Protein AF-A0A9N9D063-F1 (afdb_monomer_lite)

Sequence (306 aa):
MTTQQFFDDDEFANVPKSLLPIIRFFFNPLNDPKLQQESFLSNPFAFFSSFAKKKNTAKPYISFKGLNDVPIEFLSMICKNLEPTDIFALAGVNQHLRTILLDIENKQTQELWRNSRLEHSPFLDVPLPKGMTEQEFLSLTALERGCQFCGLRVSWVRIYWQYRVRACTDCYLCRFVSNSYLNRRSAGFYRTTESLEELKRLENNDKRRLEYIISYRKQRLGEIIDELSEEVVPDNVSIKSGYSSSSDATSEGVSLKYDPFILRKCPSYLKEWKYLDRPFTSRDEVKLRRKLDYEYQILEKHYSSS

pLDDT: mean 72.21, std 19.52, range [27.34, 92.88]

Radius of gyration: 27.12 Å; chains: 1; bounding box: 64×65×91 Å

Foldseek 3Di:
DDDPPDPPPVVCPVFAPLCVVVVCVLPPDDPDCVVVPDDDDDDPPPDDDDDDDDDDPDDPDDDDPDPLRDDLVVVLVVLLPPALQVLSVQLSPDVSSVCSLVPQPDPSNQVSLVSNCCVVPVVPPDDDDPPDTSNLVCVQPPVDAAFRHNNDNPPDWDQPPVVSGIHDPLVCCCAADPDDPNVPDHPDDHHDPDDPVNVVVVRVVVVVVLVVLLVVLVVVLVVLLVVLQPAFDPPPPPDPPDDDDDDDDDDPPRHRPADSVLLCVQPLSVVSNVPSRGHCDPVNSVVSVVSSVVSRVVVVVVVVVD

Secondary structure (DSSP, 8-state):
-----PPPGGGGTTS-TTTHHHHHHHHSPPPPGGG--SS-------------------------SSGGG--HHHHHHHHTTS-HHHHHHHHTT-HHHHHHHT-SS-HHHHHHHHHHHHHH-GGG-SPPPTT--HHHHHIIIII--S-TTT----S--EEETTTTEEE-HHHHHHHH-TT-TT-SS--SS------HHHHHHHHHHHHHHHHHHHHHHHHHHHHHHHHHHTPBPPTT-------------------BS--HHHHTT-HHHHHHTT-TTS---HHHHHHHHHHHHHHHHHHHHHHTT-

InterPro domains:
  IPR001810 F-box domain [PS50181] (64-116)
  IPR036047 F-box-like domain superfamily [SSF81383] (56-161)

Structure (mmCIF, N/CA/C/O backbone):
data_AF-A0A9N9D063-F1
#
_entry.id   AF-A0A9N9D063-F1
#
loop_
_atom_site.group_PDB
_atom_site.id
_atom_site.type_symbol
_atom_site.label_atom_id
_atom_site.label_alt_id
_atom_site.label_comp_id
_atom_site.label_asym_id
_atom_site.label_entity_id
_atom_site.label_seq_id
_atom_site.pdbx_PDB_ins_code
_atom_site.Cartn_x
_atom_site.Cartn_y
_atom_site.Cartn_z
_atom_site.occupancy
_atom_site.B_iso_or_equiv
_atom_site.auth_seq_id
_atom_site.auth_comp_id
_atom_site.auth_asym_id
_atom_site.auth_atom_id
_atom_site.pdbx_PDB_model_num
ATOM 1 N N . MET A 1 1 ? -15.200 11.850 -40.126 1.00 30.86 1 MET A N 1
ATOM 2 C CA . MET A 1 1 ? -14.354 10.655 -40.311 1.00 30.86 1 MET A CA 1
ATOM 3 C C . MET A 1 1 ? -13.293 10.704 -39.232 1.00 30.86 1 MET A C 1
ATOM 5 O O . MET A 1 1 ? -12.293 11.381 -39.409 1.00 30.86 1 MET A O 1
ATOM 9 N N . THR A 1 2 ? -13.571 10.098 -38.082 1.00 27.95 2 THR A N 1
ATOM 10 C CA . THR A 1 2 ? -12.646 10.082 -36.944 1.00 27.95 2 THR A CA 1
ATOM 11 C C . THR A 1 2 ? -12.428 8.619 -36.621 1.00 27.95 2 THR A C 1
ATOM 13 O O . THR A 1 2 ? -13.349 7.937 -36.178 1.00 27.95 2 THR A O 1
ATOM 16 N N . THR A 1 3 ? -11.257 8.116 -36.985 1.00 27.34 3 THR A N 1
ATOM 17 C CA . THR A 1 3 ? -10.861 6.720 -36.834 1.00 27.34 3 THR A CA 1
ATOM 18 C C . THR A 1 3 ? -10.822 6.393 -35.342 1.00 27.34 3 THR A C 1
ATOM 20 O O . THR A 1 3 ? -9.958 6.887 -34.623 1.00 27.34 3 THR A O 1
ATOM 23 N N . GLN A 1 4 ? -11.784 5.605 -34.860 1.00 36.81 4 GLN A N 1
ATOM 24 C CA . GLN A 1 4 ? -11.667 4.924 -33.573 1.00 36.81 4 GLN A CA 1
ATOM 25 C C . GLN A 1 4 ? -10.527 3.915 -33.719 1.00 36.81 4 GLN A C 1
ATOM 27 O O . GLN A 1 4 ? -10.704 2.871 -34.341 1.00 36.81 4 GLN A O 1
ATOM 32 N N . GLN A 1 5 ? -9.343 4.244 -33.206 1.00 33.09 5 GLN A N 1
ATOM 33 C CA . GLN A 1 5 ? -8.295 3.248 -33.010 1.00 33.09 5 GLN A CA 1
ATOM 34 C C . GLN A 1 5 ? -8.716 2.373 -31.828 1.00 33.09 5 GLN A C 1
ATOM 36 O O . GLN A 1 5 ? -8.458 2.687 -30.669 1.00 33.09 5 GLN A O 1
ATOM 41 N N . PHE A 1 6 ? -9.447 1.303 -32.133 1.00 38.12 6 PHE A N 1
ATOM 42 C CA . PHE A 1 6 ? -9.449 0.124 -31.282 1.00 38.12 6 PHE A CA 1
ATOM 43 C C . PHE A 1 6 ? -8.027 -0.437 -31.315 1.00 38.12 6 PHE A C 1
ATOM 45 O O . PHE A 1 6 ? -7.491 -0.694 -32.389 1.00 38.12 6 PHE A O 1
ATOM 52 N N . PHE A 1 7 ? -7.400 -0.555 -30.148 1.00 41.78 7 PHE A N 1
ATOM 53 C CA . PHE A 1 7 ? -6.146 -1.284 -30.013 1.00 41.78 7 PHE A CA 1
ATOM 54 C C . PHE A 1 7 ? -6.454 -2.775 -30.200 1.00 41.78 7 PHE A C 1
ATOM 56 O O . PHE A 1 7 ? -7.236 -3.334 -29.427 1.00 41.78 7 PHE A O 1
ATOM 63 N N . ASP A 1 8 ? -5.898 -3.387 -31.248 1.00 40.62 8 ASP A N 1
ATOM 64 C CA . ASP A 1 8 ? -6.035 -4.819 -31.521 1.00 40.62 8 ASP A CA 1
ATOM 65 C C . ASP A 1 8 ? -5.425 -5.636 -30.366 1.00 40.62 8 ASP A C 1
ATOM 67 O O . ASP A 1 8 ? -4.352 -5.311 -29.850 1.00 40.62 8 ASP A O 1
ATOM 71 N N . ASP A 1 9 ? -6.095 -6.723 -29.960 1.00 44.59 9 ASP A N 1
ATOM 72 C CA . ASP A 1 9 ? -5.669 -7.608 -28.857 1.00 44.59 9 ASP A CA 1
ATOM 73 C C . ASP A 1 9 ? -4.250 -8.205 -29.063 1.00 44.59 9 ASP A C 1
ATOM 75 O O . ASP A 1 9 ? -3.629 -8.681 -28.106 1.00 44.59 9 ASP A O 1
ATOM 79 N N . ASP A 1 10 ? -3.704 -8.131 -30.280 1.00 49.09 10 ASP A N 1
ATOM 80 C CA . ASP A 1 10 ? -2.361 -8.600 -30.630 1.00 49.09 10 ASP A CA 1
ATOM 81 C C . ASP A 1 10 ? -1.228 -7.710 -30.082 1.00 49.09 10 ASP A C 1
ATOM 83 O O . ASP A 1 10 ? -0.127 -8.209 -29.830 1.00 49.09 10 ASP A O 1
ATOM 87 N N . GLU A 1 11 ? -1.470 -6.423 -29.801 1.00 51.06 11 GLU A N 1
ATOM 88 C CA . GLU A 1 11 ? -0.422 -5.510 -29.302 1.00 51.06 11 GLU A CA 1
ATOM 89 C C . GLU A 1 11 ? -0.049 -5.788 -27.830 1.00 51.06 11 GLU A C 1
ATOM 91 O O . GLU A 1 11 ? 1.057 -5.493 -27.370 1.00 51.06 11 GLU A O 1
ATOM 96 N N . PHE A 1 12 ? -0.934 -6.475 -27.100 1.00 50.16 12 PHE A N 1
ATOM 97 C CA . PHE A 1 12 ? -0.729 -6.893 -25.713 1.00 50.16 12 PHE A CA 1
ATOM 98 C C . PHE A 1 12 ? -0.497 -8.403 -25.558 1.00 50.16 12 PHE A C 1
ATOM 100 O O . PHE A 1 12 ? -0.478 -8.904 -24.432 1.00 50.16 12 PHE A O 1
ATOM 107 N N . ALA A 1 13 ? -0.258 -9.145 -26.646 1.00 47.66 13 ALA A N 1
ATOM 108 C CA . ALA A 1 13 ? -0.064 -10.600 -26.603 1.00 47.66 13 ALA A CA 1
ATOM 109 C C . ALA A 1 13 ? 1.104 -11.039 -25.692 1.00 47.66 13 ALA A C 1
ATOM 111 O O . ALA A 1 13 ? 1.078 -12.120 -25.100 1.00 47.66 13 ALA A O 1
ATOM 112 N N . ASN A 1 14 ? 2.111 -10.174 -25.534 1.00 46.91 14 ASN A N 1
ATOM 113 C CA . ASN A 1 14 ? 3.275 -10.399 -24.670 1.00 46.91 14 ASN A CA 1
ATOM 114 C C . ASN A 1 14 ? 3.133 -9.779 -23.272 1.00 46.91 14 ASN A C 1
ATOM 116 O O . ASN A 1 14 ? 4.000 -9.975 -22.414 1.00 46.91 14 ASN A O 1
ATOM 120 N N . VAL A 1 15 ? 2.049 -9.040 -23.025 1.00 45.38 15 VAL A N 1
ATOM 121 C CA . VAL A 1 15 ? 1.769 -8.455 -21.720 1.00 45.38 15 VAL A CA 1
ATOM 122 C C . VAL A 1 15 ? 1.217 -9.536 -20.797 1.00 45.38 15 VAL A C 1
ATOM 124 O O . VAL A 1 15 ? 0.271 -10.251 -21.137 1.00 45.38 15 VAL A O 1
ATOM 127 N N . PRO A 1 16 ? 1.780 -9.676 -19.592 1.00 47.97 16 PRO A N 1
ATOM 128 C CA . PRO A 1 16 ? 1.265 -10.632 -18.637 1.00 47.97 16 PRO A CA 1
ATOM 129 C C . PRO A 1 16 ? -0.216 -10.440 -18.300 1.00 47.97 16 PRO A C 1
ATOM 131 O O . PRO A 1 16 ? -0.685 -9.326 -18.064 1.00 47.97 16 PRO A O 1
ATOM 134 N N . LYS A 1 17 ? -0.953 -11.550 -18.181 1.00 47.91 17 LYS A N 1
ATOM 135 C CA . LYS A 1 17 ? -2.411 -11.524 -17.984 1.00 47.91 17 LYS A CA 1
ATOM 136 C C . LYS A 1 17 ? -2.873 -10.768 -16.735 1.00 47.91 17 LYS A C 1
ATOM 138 O O . LYS A 1 17 ? -3.996 -10.281 -16.722 1.00 47.91 17 LYS A O 1
ATOM 143 N N . SER A 1 18 ? -2.045 -10.654 -15.697 1.00 39.19 18 SER A N 1
ATOM 144 C CA . SER A 1 18 ? -2.380 -9.873 -14.497 1.00 39.19 18 SER A CA 1
ATOM 145 C C . SER A 1 18 ? -2.145 -8.375 -14.641 1.00 39.19 18 SER A C 1
ATOM 147 O O . SER A 1 18 ? -2.720 -7.613 -13.868 1.00 39.19 18 SER A O 1
ATOM 149 N N . LEU A 1 19 ? -1.367 -7.949 -15.637 1.00 43.12 19 LEU A N 1
ATOM 150 C CA . LEU A 1 19 ? -1.237 -6.546 -16.013 1.00 43.12 19 LEU A CA 1
ATOM 151 C C . LEU A 1 19 ? -2.329 -6.113 -16.989 1.00 43.12 19 LEU A C 1
ATOM 153 O O . LEU A 1 19 ? -2.642 -4.930 -17.034 1.00 43.12 19 LEU A O 1
ATOM 157 N N . LEU A 1 20 ? -2.977 -7.043 -17.702 1.00 53.81 20 LEU A N 1
ATOM 158 C CA . LEU A 1 20 ? -4.056 -6.718 -18.642 1.00 53.81 20 LEU A CA 1
ATOM 159 C C . LEU A 1 20 ? -5.204 -5.901 -18.023 1.00 53.81 20 LEU A C 1
ATOM 161 O O . LEU A 1 20 ? -5.626 -4.961 -18.677 1.00 53.81 20 LEU A O 1
ATOM 165 N N . PRO A 1 21 ? -5.716 -6.155 -16.802 1.00 50.16 21 PRO A N 1
ATOM 166 C CA . PRO A 1 21 ? -6.768 -5.319 -16.215 1.00 50.16 21 PRO A CA 1
ATOM 167 C C . PRO A 1 21 ? -6.310 -3.884 -15.947 1.00 50.16 21 PRO A C 1
ATOM 169 O O . PRO A 1 21 ? -7.090 -2.955 -16.115 1.00 50.16 21 PRO A O 1
ATOM 172 N N . ILE A 1 22 ? -5.047 -3.706 -15.559 1.00 52.91 22 ILE A N 1
ATOM 173 C CA . ILE A 1 22 ? -4.456 -2.409 -15.220 1.00 52.91 22 ILE A CA 1
ATOM 174 C C . ILE A 1 22 ? -4.090 -1.652 -16.493 1.00 52.91 22 ILE A C 1
ATOM 176 O O . ILE A 1 22 ? -4.452 -0.498 -16.642 1.00 52.91 22 ILE A O 1
ATOM 180 N N . ILE A 1 23 ? -3.458 -2.313 -17.457 1.00 54.06 23 ILE A N 1
ATOM 181 C CA . ILE A 1 23 ? -3.159 -1.761 -18.780 1.00 54.06 23 ILE A CA 1
ATOM 182 C C . ILE A 1 23 ? -4.455 -1.449 -19.524 1.00 54.06 23 ILE A C 1
ATOM 184 O O . ILE A 1 23 ? -4.598 -0.347 -20.030 1.00 54.06 23 ILE A O 1
ATOM 188 N N . ARG A 1 24 ? -5.473 -2.313 -19.486 1.00 57.94 24 ARG A N 1
ATOM 189 C CA . ARG A 1 24 ? -6.817 -1.953 -19.970 1.00 57.94 24 ARG A CA 1
ATOM 190 C C . ARG A 1 24 ? -7.382 -0.765 -19.191 1.00 57.94 24 ARG A C 1
ATOM 192 O O . ARG A 1 24 ? -7.972 0.122 -19.789 1.00 57.94 24 ARG A O 1
ATOM 199 N N . PHE A 1 25 ? -7.164 -0.681 -17.882 1.00 58.34 25 PHE A N 1
ATOM 200 C CA . PHE A 1 25 ? -7.525 0.502 -17.101 1.00 58.34 25 PHE A CA 1
ATOM 201 C C . PHE A 1 25 ? -6.670 1.747 -17.398 1.00 58.34 25 PHE A C 1
ATOM 203 O O . PHE A 1 25 ? -7.124 2.835 -17.096 1.00 58.34 25 PHE A O 1
ATOM 210 N N . PHE A 1 26 ? -5.483 1.659 -17.994 1.00 48.91 26 PHE A N 1
ATOM 211 C CA . PHE A 1 26 ? -4.704 2.825 -18.424 1.00 48.91 26 PHE A CA 1
ATOM 212 C C . PHE A 1 26 ? -5.009 3.207 -19.879 1.00 48.91 26 PHE A C 1
ATOM 214 O O . PHE A 1 26 ? -5.138 4.394 -20.171 1.00 48.91 26 PHE A O 1
ATOM 221 N N . PHE A 1 27 ? -5.290 2.233 -20.748 1.00 49.75 27 PHE A N 1
ATOM 222 C CA . PHE A 1 27 ? -5.341 2.408 -22.202 1.00 49.75 27 PHE A CA 1
ATOM 223 C C . PHE A 1 27 ? -6.715 2.160 -22.851 1.00 49.75 27 PHE A C 1
ATOM 225 O O . PHE A 1 27 ? -6.948 2.670 -23.942 1.00 49.75 27 PHE A O 1
ATOM 232 N N . ASN A 1 28 ? -7.670 1.480 -22.197 1.00 49.81 28 ASN A N 1
ATOM 233 C CA . ASN A 1 28 ? -9.029 1.375 -22.746 1.00 49.81 28 ASN A CA 1
ATOM 234 C C . ASN A 1 28 ? -9.835 2.634 -22.411 1.00 49.81 28 ASN A C 1
ATOM 236 O O . ASN A 1 28 ? -9.912 2.999 -21.227 1.00 49.81 28 ASN A O 1
ATOM 240 N N . PRO A 1 29 ? -10.489 3.266 -23.399 1.00 42.06 29 PRO A N 1
ATOM 241 C CA . PRO A 1 29 ? -11.439 4.334 -23.135 1.00 42.06 29 PRO A CA 1
ATOM 242 C C . PRO A 1 29 ? -12.572 3.802 -22.247 1.00 42.06 29 PRO A C 1
ATOM 244 O O . PRO A 1 29 ? -13.071 2.693 -22.442 1.00 42.06 29 PRO A O 1
ATOM 247 N N . LEU A 1 30 ? -12.965 4.583 -21.237 1.00 43.56 30 LEU A N 1
ATOM 248 C CA . LEU A 1 30 ? -14.215 4.331 -20.520 1.00 43.56 30 LEU A CA 1
ATOM 249 C C . LEU A 1 30 ? -15.347 4.461 -21.547 1.00 43.56 30 LEU A C 1
ATOM 251 O O . LEU A 1 30 ? -15.417 5.476 -22.239 1.00 43.56 30 LEU A O 1
ATOM 255 N N . ASN A 1 31 ? -16.184 3.431 -21.687 1.00 48.06 31 ASN A N 1
ATOM 256 C CA . ASN A 1 31 ? -17.315 3.477 -22.613 1.00 48.06 31 ASN A CA 1
ATOM 257 C C . ASN A 1 31 ? -18.194 4.705 -22.326 1.00 48.06 31 ASN A C 1
ATOM 259 O O . ASN A 1 31 ? -18.444 5.038 -21.167 1.00 48.06 31 ASN A O 1
ATOM 263 N N . ASP A 1 32 ? -18.654 5.361 -23.396 1.00 40.97 32 ASP A N 1
ATOM 264 C CA . ASP A 1 32 ? -19.493 6.558 -23.336 1.00 40.97 32 ASP A CA 1
ATOM 265 C C . ASP A 1 32 ? -20.768 6.264 -22.510 1.00 40.97 32 ASP A C 1
ATOM 267 O O . ASP A 1 32 ? -21.520 5.345 -22.858 1.00 40.97 32 ASP A O 1
ATOM 271 N N . PRO A 1 33 ? -21.049 7.013 -21.424 1.00 42.62 33 PRO A N 1
ATOM 272 C CA . PRO A 1 33 ? -22.215 6.788 -20.563 1.00 42.62 33 PRO A CA 1
ATOM 273 C C . PRO A 1 33 ? -23.562 6.896 -21.297 1.00 42.62 33 PRO A C 1
ATOM 275 O O . PRO A 1 33 ? -24.588 6.473 -20.764 1.00 42.62 33 PRO A O 1
ATOM 278 N N . LYS A 1 34 ? -23.585 7.408 -22.534 1.00 42.16 34 LYS A N 1
ATOM 279 C CA . LYS A 1 34 ? -24.781 7.416 -23.391 1.00 42.16 34 LYS A CA 1
ATOM 280 C C . LYS A 1 34 ? -25.252 6.024 -23.825 1.00 42.16 34 LYS A C 1
ATOM 282 O O . LYS A 1 34 ? -26.414 5.887 -24.189 1.00 42.16 34 LYS A O 1
ATOM 287 N N . LEU A 1 35 ? -24.400 4.999 -23.763 1.00 40.75 35 LEU A N 1
ATOM 288 C CA . LEU A 1 35 ? -24.757 3.621 -24.134 1.00 40.75 35 LEU A CA 1
ATOM 289 C C . LEU A 1 35 ? -25.282 2.773 -22.957 1.00 40.75 35 LEU A C 1
ATOM 291 O O . LEU A 1 35 ? -25.606 1.607 -23.154 1.00 40.75 35 LEU A O 1
ATOM 295 N N . GLN A 1 36 ? -25.384 3.336 -21.744 1.00 38.34 36 GLN A N 1
ATOM 296 C CA . GLN A 1 36 ? -25.938 2.656 -20.559 1.00 38.34 36 GLN A CA 1
ATOM 297 C C . GLN A 1 36 ? -27.364 3.090 -20.190 1.00 38.34 36 GLN A C 1
ATOM 299 O O . GLN A 1 36 ? -27.926 2.594 -19.215 1.00 38.34 36 GLN A O 1
ATOM 304 N N . GLN A 1 37 ? -27.985 3.982 -20.962 1.00 37.47 37 GLN A N 1
ATOM 305 C CA . GLN A 1 37 ? -29.415 4.228 -20.826 1.00 37.47 37 GLN A CA 1
ATOM 306 C C . GLN A 1 37 ? -30.182 3.116 -21.530 1.00 37.47 37 GLN A C 1
ATOM 308 O O . GLN A 1 37 ? -30.588 3.315 -22.658 1.00 37.47 37 GLN A O 1
ATOM 313 N N . GLU A 1 38 ? -30.370 1.975 -20.871 1.00 35.19 38 GLU A N 1
ATOM 314 C CA . GLU A 1 38 ? -31.672 1.304 -20.797 1.00 35.19 38 GLU A CA 1
ATOM 315 C C . GLU A 1 38 ? -31.697 0.403 -19.557 1.00 35.19 38 GLU A C 1
ATOM 317 O O . GLU A 1 38 ? -30.774 -0.363 -19.297 1.00 35.19 38 GLU A O 1
ATOM 322 N N . SER A 1 39 ? -32.795 0.505 -18.805 1.00 33.84 39 SER A N 1
ATOM 323 C CA . SER A 1 39 ? -33.145 -0.235 -17.583 1.00 33.84 39 SER A CA 1
ATOM 324 C C . SER A 1 39 ? -32.378 0.132 -16.299 1.00 33.84 39 SER A C 1
ATOM 326 O O . SER A 1 39 ? -31.287 -0.342 -16.024 1.00 33.84 39 SER A O 1
ATOM 328 N N . PHE A 1 40 ? -32.968 1.021 -15.491 1.00 27.94 40 PHE A N 1
ATOM 329 C CA . PHE A 1 40 ? -33.627 0.697 -14.211 1.00 27.94 40 PHE A CA 1
ATOM 330 C C . PHE A 1 40 ? -33.939 2.004 -13.450 1.00 27.94 40 PHE A C 1
ATOM 332 O O . PHE A 1 40 ? -33.099 2.583 -12.777 1.00 27.94 40 PHE A O 1
ATOM 339 N N . LEU A 1 41 ? -35.186 2.454 -13.617 1.00 36.19 41 LEU A N 1
ATOM 340 C CA . LEU A 1 41 ? -36.042 3.143 -12.642 1.00 36.19 41 LEU A CA 1
ATOM 341 C C . LEU A 1 41 ? -35.509 4.362 -11.847 1.00 36.19 41 LEU A C 1
ATOM 343 O O . LEU A 1 41 ? -34.763 4.261 -10.882 1.00 36.19 41 LEU A O 1
ATOM 347 N N . SER A 1 42 ? -36.125 5.501 -12.193 1.00 34.16 42 SER A N 1
ATOM 348 C CA . SER A 1 42 ? -36.643 6.569 -11.316 1.00 34.16 42 SER A CA 1
ATOM 349 C C . SER A 1 42 ? -35.678 7.329 -10.397 1.00 34.16 42 SER A C 1
ATOM 351 O O . SER A 1 42 ? -35.357 6.930 -9.284 1.00 34.16 42 SER A O 1
ATOM 353 N N . ASN A 1 43 ? -35.369 8.536 -10.862 1.00 39.75 43 ASN A N 1
ATOM 354 C CA . ASN A 1 43 ? -34.785 9.669 -10.157 1.00 39.75 43 ASN A CA 1
ATOM 355 C C . ASN A 1 43 ? -35.685 10.144 -8.980 1.00 39.75 43 ASN A C 1
ATOM 357 O O . ASN A 1 43 ? -36.786 10.628 -9.253 1.00 39.75 43 ASN A O 1
ATOM 361 N N . PRO A 1 44 ? -35.272 10.048 -7.697 1.00 34.03 44 PRO A N 1
ATOM 362 C CA . PRO A 1 44 ? -36.136 10.404 -6.568 1.00 34.03 44 PRO A CA 1
ATOM 363 C C . PRO A 1 44 ? -35.949 11.836 -6.032 1.00 34.03 44 PRO A C 1
ATOM 365 O O . PRO A 1 44 ? -36.571 12.183 -5.033 1.00 34.03 44 PRO A O 1
ATOM 368 N N . PHE A 1 45 ? -35.148 12.701 -6.664 1.00 37.81 45 PHE A N 1
ATOM 369 C CA . PHE A 1 45 ? -34.872 14.049 -6.131 1.00 37.81 45 PHE A CA 1
ATOM 370 C C . PHE A 1 45 ? -35.217 15.188 -7.095 1.00 37.81 45 PHE A C 1
ATOM 372 O O . PHE A 1 45 ? -34.437 16.111 -7.313 1.00 37.81 45 PHE A O 1
ATOM 379 N N . ALA A 1 46 ? -36.435 15.158 -7.632 1.00 39.38 46 ALA A N 1
ATOM 380 C CA . ALA A 1 46 ? -37.067 16.321 -8.249 1.00 39.38 46 ALA A CA 1
ATOM 381 C C . ALA A 1 46 ? -38.142 16.894 -7.314 1.00 39.38 46 ALA A C 1
ATOM 383 O O . ALA A 1 46 ? -39.328 16.812 -7.604 1.00 39.38 46 ALA A O 1
ATOM 384 N N . PHE A 1 47 ? -37.745 17.466 -6.176 1.00 36.94 47 PHE A N 1
ATOM 385 C CA . PHE A 1 47 ? -38.631 18.337 -5.403 1.00 36.94 47 PHE A CA 1
ATOM 386 C C . PHE A 1 47 ? -37.797 19.383 -4.661 1.00 36.94 47 PHE A C 1
ATOM 388 O O . PHE A 1 47 ? -36.875 19.024 -3.941 1.00 36.94 47 PHE A O 1
ATOM 395 N N . PHE A 1 48 ? -38.147 20.652 -4.890 1.00 33.25 48 PHE A N 1
ATOM 396 C CA . PHE A 1 48 ? -37.671 21.918 -4.303 1.00 33.25 48 PHE A CA 1
ATOM 397 C C . PHE A 1 48 ? -37.081 22.884 -5.335 1.00 33.25 48 PHE A C 1
ATOM 399 O O . PHE A 1 48 ? -35.912 23.258 -5.309 1.00 33.25 48 PHE A O 1
ATOM 406 N N . SER A 1 49 ? -37.955 23.367 -6.217 1.00 34.34 49 SER A N 1
ATOM 407 C CA . SER A 1 49 ? -37.802 24.689 -6.817 1.00 34.34 49 SER A CA 1
ATOM 408 C C . SER A 1 49 ? -38.785 25.662 -6.171 1.00 34.34 49 SER A C 1
ATOM 410 O O . SER A 1 49 ? -39.957 25.326 -6.014 1.00 34.34 49 SER A O 1
ATOM 412 N N . SER A 1 50 ? -38.302 26.885 -5.943 1.00 35.72 50 SER A N 1
ATOM 413 C CA . SER A 1 50 ? -39.022 28.111 -5.569 1.00 35.72 50 SER A CA 1
ATOM 414 C C . SER A 1 50 ? -39.019 28.453 -4.079 1.00 35.72 50 SER A C 1
ATOM 416 O O . SER A 1 50 ? -39.802 27.913 -3.316 1.00 35.72 50 SER A O 1
ATOM 418 N N . PHE A 1 51 ? -38.170 29.417 -3.700 1.00 36.69 51 PHE A N 1
ATOM 419 C CA . PHE A 1 51 ? -38.611 30.686 -3.108 1.00 36.69 51 PHE A CA 1
ATOM 420 C C . PHE A 1 51 ? -37.594 31.794 -3.432 1.00 36.69 51 PHE A C 1
ATOM 422 O O . PHE A 1 51 ? -36.384 31.575 -3.503 1.00 36.69 51 PHE A O 1
ATOM 429 N N . ALA A 1 52 ? -38.114 32.988 -3.705 1.00 43.50 52 ALA A N 1
ATOM 430 C CA . ALA A 1 52 ? -37.387 34.114 -4.265 1.00 43.50 52 ALA A CA 1
ATOM 431 C C . ALA A 1 52 ? -36.500 34.866 -3.249 1.00 43.50 52 ALA A C 1
ATOM 433 O O . ALA A 1 52 ? -36.924 35.220 -2.156 1.00 43.50 52 ALA A O 1
ATOM 434 N N . LYS A 1 53 ? -35.278 35.160 -3.714 1.00 44.69 53 LYS A N 1
ATOM 435 C CA . LYS A 1 53 ? -34.403 36.329 -3.484 1.00 44.69 53 LYS A CA 1
ATOM 436 C C . LYS A 1 53 ? -34.481 37.062 -2.131 1.00 44.69 53 LYS A C 1
ATOM 438 O O . LYS A 1 53 ? -35.304 37.949 -1.932 1.00 44.69 53 LYS A O 1
ATOM 443 N N . LYS A 1 54 ? -33.404 36.912 -1.352 1.00 35.59 54 LYS A N 1
ATOM 444 C CA . LYS A 1 54 ? -32.831 37.990 -0.527 1.00 35.59 54 LYS A CA 1
ATOM 445 C C . LYS A 1 54 ? -31.398 38.242 -1.012 1.00 35.59 54 LYS A C 1
ATOM 447 O O . LYS A 1 54 ? -30.582 37.325 -1.017 1.00 35.59 54 LYS A O 1
ATOM 452 N N . LYS A 1 55 ? -31.106 39.454 -1.505 1.00 49.12 55 LYS A N 1
ATOM 453 C CA . LYS A 1 55 ? -29.762 39.850 -1.960 1.00 49.12 55 LYS A CA 1
ATOM 454 C C . LYS A 1 55 ? -28.853 40.017 -0.739 1.00 49.12 55 LYS A C 1
ATOM 456 O O . LYS A 1 55 ? -28.823 41.088 -0.148 1.00 49.12 55 LYS A O 1
ATOM 461 N N . ASN A 1 56 ? -28.120 38.968 -0.387 1.00 43.19 56 ASN A N 1
ATOM 462 C CA . ASN A 1 56 ? -26.887 39.095 0.379 1.00 43.19 56 ASN A CA 1
ATOM 463 C C . ASN A 1 56 ? -25.734 39.074 -0.621 1.00 43.19 56 ASN A C 1
ATOM 465 O O . ASN A 1 56 ? -25.685 38.200 -1.487 1.00 43.19 56 ASN A O 1
ATOM 469 N N . THR A 1 57 ? -24.824 40.036 -0.522 1.00 53.06 57 THR A N 1
ATOM 470 C CA . THR A 1 57 ? -23.537 40.037 -1.223 1.00 53.06 57 THR A CA 1
ATOM 471 C C . THR A 1 57 ? -22.688 38.890 -0.674 1.00 53.06 57 THR A C 1
ATOM 473 O O . THR A 1 57 ? -21.831 39.061 0.189 1.00 53.06 57 THR A O 1
ATOM 476 N N . ALA A 1 58 ? -23.007 37.675 -1.115 1.00 53.97 58 ALA A N 1
ATOM 477 C CA . ALA A 1 58 ? -22.294 36.473 -0.740 1.00 53.97 58 ALA A CA 1
ATOM 478 C C . ALA A 1 58 ? -20.902 36.509 -1.375 1.00 53.97 58 ALA A C 1
ATOM 480 O O . ALA A 1 58 ? -20.749 36.854 -2.548 1.00 53.97 58 ALA A O 1
ATOM 481 N N . LYS A 1 59 ? -19.893 36.146 -0.576 1.00 58.28 59 LYS A N 1
ATOM 482 C CA . LYS A 1 59 ? -18.535 35.837 -1.038 1.00 58.28 59 LYS A CA 1
ATOM 483 C C . LYS A 1 59 ? -18.626 34.980 -2.310 1.00 58.28 59 LYS A C 1
ATOM 485 O O . LYS A 1 59 ? -19.510 34.121 -2.350 1.00 58.28 59 LYS A O 1
ATOM 490 N N . PRO A 1 60 ? -17.761 35.172 -3.322 1.00 54.84 60 PRO A N 1
ATOM 491 C CA . PRO A 1 60 ? -17.804 34.347 -4.521 1.00 54.84 60 PRO A CA 1
ATOM 492 C C . PRO A 1 60 ? -17.552 32.892 -4.115 1.00 54.84 60 PRO A C 1
ATOM 494 O O . PRO A 1 60 ? -16.427 32.498 -3.822 1.00 54.84 60 PRO A O 1
ATOM 497 N N . TYR A 1 61 ? -18.623 32.107 -4.023 1.00 61.09 61 TYR A N 1
ATOM 498 C CA . TYR A 1 61 ? -18.522 30.670 -3.861 1.00 61.09 61 TYR A CA 1
ATOM 499 C C . TYR A 1 61 ? -18.214 30.116 -5.244 1.00 61.09 61 TYR A C 1
ATOM 501 O O . TYR A 1 61 ? -19.019 30.256 -6.168 1.00 61.09 61 TYR A O 1
ATOM 509 N N . ILE A 1 62 ? -17.020 29.551 -5.399 1.00 70.31 62 ILE A N 1
ATOM 510 C CA . ILE A 1 62 ? -16.650 28.853 -6.624 1.00 70.31 62 ILE A CA 1
ATOM 511 C C . ILE A 1 62 ? -17.542 27.615 -6.692 1.00 70.31 62 ILE A C 1
ATOM 513 O O . ILE A 1 62 ? -17.453 26.723 -5.853 1.00 70.31 62 ILE A O 1
ATOM 517 N N . SER A 1 63 ? -18.456 27.611 -7.657 1.00 76.44 63 SER A N 1
ATOM 518 C CA . SER A 1 63 ? -19.377 26.511 -7.910 1.00 76.44 63 SER A CA 1
ATOM 519 C C . SER A 1 63 ? -19.009 25.881 -9.244 1.00 76.44 63 SER A C 1
ATOM 521 O O . SER A 1 63 ? -19.023 26.546 -10.279 1.00 76.44 63 SER A O 1
ATOM 523 N N . PHE A 1 64 ? -18.676 24.597 -9.201 1.00 80.12 64 PHE A N 1
ATOM 524 C CA . PHE A 1 64 ? -18.460 23.773 -10.383 1.00 80.12 64 PHE A CA 1
ATOM 525 C C . PHE A 1 64 ? -19.782 23.090 -10.746 1.00 80.12 64 PHE A C 1
ATOM 527 O O . PHE A 1 64 ? -20.486 22.616 -9.851 1.00 80.12 64 PHE A O 1
ATOM 534 N N . LYS A 1 65 ? -20.150 23.052 -12.035 1.00 78.56 65 LYS A N 1
ATOM 535 C CA . LYS A 1 65 ? -21.412 22.419 -12.465 1.00 78.56 65 LYS A CA 1
ATOM 536 C C . LYS A 1 65 ? -21.308 20.895 -12.430 1.00 78.56 65 LYS A C 1
ATOM 538 O O . LYS A 1 65 ? -22.313 20.218 -12.235 1.00 78.56 65 LYS A O 1
ATOM 543 N N . GLY A 1 66 ? -20.096 20.367 -12.578 1.00 76.81 66 GLY A N 1
ATOM 544 C CA . GLY A 1 66 ? -19.774 18.963 -12.365 1.00 76.81 66 GLY A CA 1
ATOM 545 C C . GLY A 1 66 ? -18.287 18.751 -12.090 1.00 76.81 66 GLY A C 1
ATOM 546 O O . GLY A 1 66 ? -17.486 19.680 -12.153 1.00 76.81 66 GLY A O 1
ATOM 547 N N . LEU A 1 67 ? -17.911 17.499 -11.817 1.00 76.62 67 LEU A N 1
ATOM 548 C CA . LEU A 1 67 ? -16.516 17.099 -11.571 1.00 76.62 67 LEU A CA 1
ATOM 549 C C . LEU A 1 67 ? -15.576 17.380 -12.755 1.00 76.62 67 LEU A C 1
ATOM 551 O O . LEU A 1 67 ? -14.375 17.497 -12.553 1.00 76.62 67 LEU A O 1
ATOM 555 N N . ASN A 1 68 ? -16.117 17.507 -13.969 1.00 76.75 68 ASN A N 1
ATOM 556 C CA . ASN A 1 68 ? -15.349 17.800 -15.182 1.00 76.75 68 ASN A CA 1
ATOM 557 C C . ASN A 1 68 ? -14.886 19.261 -15.278 1.00 76.75 68 ASN A C 1
ATOM 559 O O . ASN A 1 68 ? -14.055 19.583 -16.118 1.00 76.75 68 ASN A O 1
ATOM 563 N N . ASP A 1 69 ? -15.445 20.140 -14.445 1.00 81.44 69 ASP A N 1
ATOM 564 C CA . ASP A 1 69 ? -15.096 21.561 -14.431 1.00 81.44 69 ASP A CA 1
ATOM 565 C C . ASP A 1 69 ? -14.065 21.883 -13.339 1.00 81.44 69 ASP A C 1
ATOM 567 O O . ASP A 1 69 ? -13.712 23.047 -13.158 1.00 81.44 69 ASP A O 1
ATOM 571 N N . VAL A 1 70 ? -13.632 20.880 -12.563 1.00 82.38 70 VAL A N 1
ATOM 572 C CA . VAL A 1 70 ? -12.761 21.073 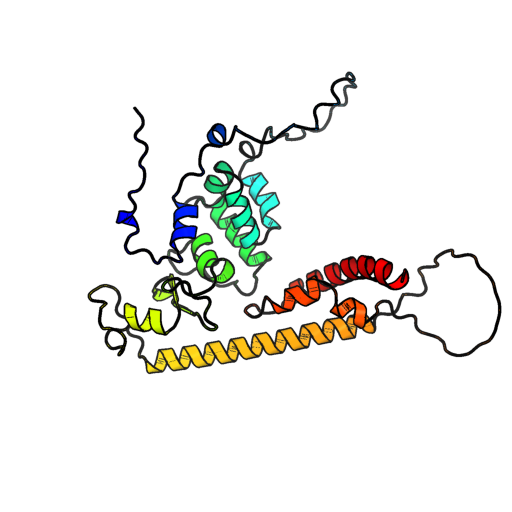-11.400 1.00 82.38 70 VAL A CA 1
ATOM 573 C C . VAL A 1 70 ? -11.295 21.106 -11.856 1.00 82.38 70 VAL A C 1
ATOM 575 O O . VAL A 1 70 ? -10.790 20.091 -12.335 1.00 82.38 70 VAL A O 1
ATOM 578 N N . PRO A 1 71 ? -10.580 22.231 -11.673 1.00 84.06 71 PRO A N 1
ATOM 579 C CA . PRO A 1 71 ? -9.161 22.331 -11.999 1.00 84.06 71 PRO A CA 1
ATOM 580 C C . PRO A 1 71 ? -8.297 21.408 -11.136 1.00 84.06 71 PRO A C 1
ATOM 582 O O . PRO A 1 71 ? -8.647 21.086 -9.993 1.00 84.06 71 PRO A O 1
ATOM 585 N N . ILE A 1 72 ? -7.113 21.062 -11.640 1.00 83.19 72 ILE A N 1
ATOM 586 C CA . ILE A 1 72 ? -6.145 20.224 -10.925 1.00 83.19 72 ILE A CA 1
ATOM 587 C C . ILE A 1 72 ? -5.698 20.834 -9.589 1.00 83.19 72 ILE A C 1
ATOM 589 O O . ILE A 1 72 ? -5.429 20.094 -8.647 1.00 83.19 72 ILE A O 1
ATOM 593 N N . GLU A 1 73 ? -5.692 22.159 -9.443 1.00 85.69 73 GLU A N 1
ATOM 594 C CA . GLU A 1 73 ? -5.356 22.833 -8.186 1.00 85.69 73 GLU A CA 1
ATOM 595 C C . GLU A 1 73 ? -6.346 22.468 -7.071 1.00 85.69 73 GLU A C 1
ATOM 597 O O . GLU A 1 73 ? -5.949 22.146 -5.949 1.00 85.69 73 GLU A O 1
ATOM 602 N N . PHE A 1 74 ? -7.644 22.447 -7.387 1.00 85.69 74 PHE A N 1
ATOM 603 C CA . PHE A 1 74 ? -8.686 22.052 -6.439 1.00 85.69 74 PHE A CA 1
ATOM 604 C C . PHE A 1 74 ? -8.681 20.543 -6.203 1.00 85.69 74 PHE A C 1
ATOM 606 O O . PHE A 1 74 ? -8.844 20.103 -5.062 1.00 85.69 74 PHE A O 1
ATOM 613 N N . LEU A 1 75 ? -8.433 19.745 -7.247 1.00 85.56 75 LEU A N 1
ATOM 614 C CA . LEU A 1 75 ? -8.249 18.301 -7.091 1.00 85.56 75 LEU A CA 1
ATOM 615 C C . LEU A 1 75 ? -7.058 17.992 -6.182 1.00 85.56 75 LEU A C 1
ATOM 617 O O . LEU A 1 75 ? -7.187 17.139 -5.312 1.00 85.56 75 LEU A O 1
ATOM 621 N N . SER A 1 76 ? -5.948 18.720 -6.297 1.00 84.62 76 SER A N 1
ATOM 622 C CA . SER A 1 76 ? -4.777 18.586 -5.425 1.00 84.62 76 SER A CA 1
ATOM 623 C C . SER A 1 76 ? -5.116 18.899 -3.965 1.00 84.62 76 SER A C 1
ATOM 625 O O . SER A 1 76 ? -4.757 18.138 -3.065 1.00 84.62 76 SER A O 1
ATOM 627 N N . MET A 1 77 ? -5.915 19.943 -3.706 1.00 86.25 77 MET A N 1
ATOM 628 C CA . MET A 1 77 ? -6.388 20.258 -2.350 1.00 86.25 77 MET A CA 1
ATOM 629 C C . MET A 1 77 ? -7.242 19.152 -1.720 1.00 86.25 77 MET A C 1
ATOM 631 O O . MET A 1 77 ? -7.221 18.997 -0.497 1.00 86.25 77 MET A O 1
ATOM 635 N N . ILE A 1 78 ? -7.998 18.410 -2.530 1.00 86.50 78 ILE A N 1
ATOM 636 C CA . ILE A 1 78 ? -8.794 17.263 -2.079 1.00 86.50 78 ILE A CA 1
ATOM 637 C C . ILE A 1 78 ? -7.876 16.048 -1.891 1.00 86.50 78 ILE A C 1
ATOM 639 O O . ILE A 1 78 ? -7.836 15.458 -0.809 1.00 86.50 78 ILE A O 1
ATOM 643 N N . CYS A 1 79 ? -7.095 15.724 -2.924 1.00 87.56 79 CYS A N 1
ATOM 644 C CA . CYS A 1 79 ? -6.264 14.527 -3.016 1.00 87.56 79 CYS A CA 1
ATOM 645 C C . CYS A 1 79 ? -5.086 14.519 -2.043 1.00 87.56 79 CYS A C 1
ATOM 647 O O . CYS A 1 79 ? -4.624 13.440 -1.691 1.00 87.56 79 CYS A O 1
ATOM 649 N N . LYS A 1 80 ? -4.634 15.674 -1.535 1.00 84.38 80 LYS A N 1
ATOM 650 C CA . LYS A 1 80 ? -3.579 15.732 -0.506 1.00 84.38 80 LYS A CA 1
ATOM 651 C C . LYS A 1 80 ? -3.904 14.930 0.761 1.00 84.38 80 LYS A C 1
ATOM 653 O O . LYS A 1 80 ? -2.999 14.613 1.517 1.00 84.38 80 LYS A O 1
ATOM 658 N N . ASN A 1 81 ? -5.189 14.673 1.020 1.00 85.62 81 ASN A N 1
ATOM 659 C CA . ASN A 1 81 ? -5.650 13.917 2.186 1.00 85.62 81 ASN A CA 1
ATOM 660 C C . ASN A 1 81 ? -5.998 12.457 1.847 1.00 85.62 81 ASN A C 1
ATOM 662 O O . ASN A 1 81 ? -6.501 11.739 2.714 1.00 85.62 81 ASN A O 1
ATOM 666 N N . LEU A 1 82 ? -5.814 12.046 0.590 1.00 89.88 82 LEU A N 1
ATOM 667 C CA . LEU A 1 82 ? -6.155 10.721 0.087 1.00 89.88 82 LEU A CA 1
ATOM 668 C C . LEU A 1 82 ? -4.902 9.852 -0.008 1.00 89.88 82 LEU A C 1
ATOM 670 O O . LEU A 1 82 ? -3.831 10.327 -0.392 1.00 89.88 82 LEU A O 1
ATOM 674 N N . GLU A 1 83 ? -5.047 8.562 0.295 1.00 88.00 83 GLU A N 1
ATOM 675 C CA . GLU A 1 83 ? -3.981 7.589 0.055 1.00 88.00 83 GLU A CA 1
ATOM 676 C C . GLU A 1 83 ? -3.817 7.350 -1.455 1.00 88.00 83 GLU A C 1
ATOM 678 O O . GLU A 1 83 ? -4.789 7.479 -2.206 1.00 88.00 83 GLU A O 1
ATOM 683 N N . PRO A 1 84 ? -2.631 6.931 -1.934 1.00 90.12 84 PRO A N 1
ATOM 684 C CA . PRO A 1 84 ? -2.424 6.640 -3.353 1.00 90.12 84 PRO A CA 1
ATOM 685 C C . PRO A 1 84 ? -3.454 5.674 -3.958 1.00 90.12 84 PRO A C 1
ATOM 687 O O . PRO A 1 84 ? -3.852 5.816 -5.112 1.00 90.12 84 PRO A O 1
ATOM 690 N N . THR A 1 85 ? -3.927 4.703 -3.172 1.00 88.12 85 THR A N 1
ATOM 691 C CA . THR A 1 85 ? -4.988 3.769 -3.577 1.00 88.12 85 THR A CA 1
ATOM 692 C C . THR A 1 85 ? -6.324 4.461 -3.822 1.00 88.12 85 THR A C 1
ATOM 694 O O . THR A 1 85 ? -7.042 4.082 -4.745 1.00 88.12 85 THR A O 1
ATOM 697 N N . ASP A 1 86 ? -6.647 5.481 -3.030 1.00 90.44 86 ASP A N 1
ATOM 698 C CA . ASP A 1 86 ? -7.895 6.233 -3.147 1.00 90.44 86 ASP A CA 1
ATOM 699 C C . ASP A 1 86 ? -7.833 7.209 -4.323 1.00 90.44 86 ASP A C 1
ATOM 701 O O . ASP A 1 86 ? -8.818 7.369 -5.038 1.00 90.44 86 ASP A O 1
ATOM 705 N N . ILE A 1 87 ? -6.665 7.809 -4.582 1.00 92.56 87 ILE A N 1
ATOM 706 C CA . ILE A 1 87 ? -6.432 8.637 -5.777 1.00 92.56 87 ILE A CA 1
ATOM 707 C C . ILE A 1 87 ? -6.571 7.781 -7.039 1.00 92.56 87 ILE A C 1
ATOM 709 O O . ILE A 1 87 ? -7.234 8.186 -7.994 1.00 92.56 87 ILE A O 1
ATOM 713 N N . PHE A 1 88 ? -6.008 6.569 -7.029 1.00 91.25 88 PHE A N 1
ATOM 714 C CA . PHE A 1 88 ? -6.167 5.620 -8.128 1.00 91.25 88 PHE A CA 1
ATOM 715 C C . PHE A 1 88 ? -7.638 5.230 -8.339 1.00 91.25 88 PHE A C 1
ATOM 717 O O . PHE A 1 88 ? -8.127 5.233 -9.468 1.00 91.25 88 PHE A O 1
ATOM 724 N N . ALA A 1 89 ? -8.372 4.944 -7.259 1.00 90.94 89 ALA A N 1
ATOM 725 C CA . ALA A 1 89 ? -9.803 4.659 -7.335 1.00 90.94 89 ALA A CA 1
ATOM 726 C C . ALA A 1 89 ? -10.606 5.861 -7.866 1.00 90.94 89 ALA A C 1
ATOM 728 O O . ALA A 1 89 ? -11.490 5.683 -8.703 1.00 90.94 89 ALA A O 1
ATOM 729 N N . LEU A 1 90 ? -10.264 7.083 -7.440 1.00 91.44 90 LEU A N 1
ATOM 730 C CA . LEU A 1 90 ? -10.889 8.325 -7.899 1.00 91.44 90 LEU A CA 1
ATOM 731 C C . LEU A 1 90 ? -10.669 8.552 -9.399 1.00 91.44 90 LEU A C 1
ATOM 733 O O . LEU A 1 90 ? -11.602 8.931 -10.107 1.00 91.44 90 LEU A O 1
ATOM 737 N N . ALA A 1 91 ? -9.470 8.252 -9.903 1.00 90.62 91 ALA A N 1
ATOM 738 C CA . ALA A 1 91 ? -9.180 8.278 -11.333 1.00 90.62 91 ALA A CA 1
ATOM 739 C C . ALA A 1 91 ? -10.085 7.321 -12.133 1.00 90.62 91 ALA A C 1
ATOM 741 O O . ALA A 1 91 ? -10.339 7.558 -13.308 1.00 90.62 91 ALA A O 1
ATOM 742 N N . GLY A 1 92 ? -10.614 6.262 -11.514 1.00 87.50 92 GLY A N 1
ATOM 743 C CA . GLY A 1 92 ? -11.534 5.320 -12.156 1.00 87.50 92 GLY A CA 1
ATOM 744 C C . GLY A 1 92 ? -12.993 5.771 -12.222 1.00 87.50 92 GLY A C 1
ATOM 745 O O . GLY A 1 92 ? -13.787 5.11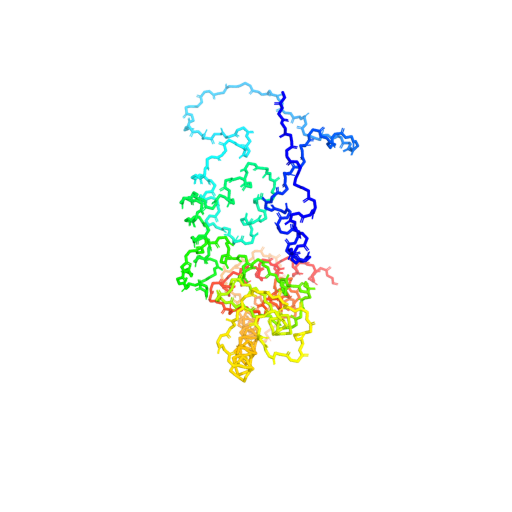8 -12.894 1.00 87.50 92 GLY A O 1
ATOM 746 N N . VAL A 1 93 ? -13.363 6.866 -11.550 1.00 88.69 93 VAL A N 1
ATOM 747 C CA . VAL A 1 93 ? -14.763 7.313 -11.444 1.00 88.69 93 VAL A CA 1
ATOM 748 C C . VAL A 1 93 ? -15.269 7.932 -12.747 1.00 88.69 93 VAL A C 1
ATOM 750 O O . VAL A 1 93 ? -16.421 7.720 -13.122 1.00 88.69 93 VAL A O 1
ATOM 753 N N . ASN A 1 94 ? -14.438 8.712 -13.444 1.00 86.94 94 ASN A N 1
ATOM 754 C CA . ASN A 1 94 ? -14.798 9.303 -14.731 1.00 86.94 94 ASN A CA 1
ATOM 755 C C . ASN A 1 94 ? -13.565 9.509 -15.631 1.00 86.94 94 ASN A C 1
ATOM 757 O O . ASN A 1 94 ? -12.423 9.502 -15.173 1.00 86.94 94 ASN A O 1
ATOM 761 N N . GLN A 1 95 ? -13.800 9.720 -16.929 1.00 86.25 95 GLN A N 1
ATOM 762 C CA . GLN A 1 95 ? -12.727 9.869 -17.919 1.00 86.25 95 GLN A CA 1
ATOM 763 C C . GLN A 1 95 ? -11.880 11.132 -17.718 1.00 86.25 95 GLN A C 1
ATOM 765 O O . GLN A 1 95 ? -10.680 11.118 -17.987 1.00 86.25 95 GLN A O 1
ATOM 770 N N . HIS A 1 96 ? -12.482 12.218 -17.238 1.00 86.38 96 HIS A N 1
ATOM 771 C CA . HIS A 1 96 ? -11.786 13.485 -17.038 1.00 86.38 96 HIS A CA 1
ATOM 772 C C . HIS A 1 96 ? -10.763 13.401 -15.896 1.00 86.38 96 HIS A C 1
ATOM 774 O O . HIS A 1 96 ? -9.585 13.683 -16.094 1.00 86.38 96 HIS A O 1
ATOM 780 N N . LEU A 1 97 ? -11.192 12.918 -14.731 1.00 88.75 97 LEU A N 1
ATOM 781 C CA . LEU A 1 97 ? -10.352 12.616 -13.576 1.00 88.75 97 LEU A CA 1
ATOM 782 C C . LEU A 1 97 ? -9.278 11.605 -13.942 1.00 88.75 97 LEU A C 1
ATOM 784 O O . LEU A 1 97 ? -8.134 11.794 -13.551 1.00 88.75 97 LEU A O 1
ATOM 788 N N . ARG A 1 98 ? -9.607 10.575 -14.731 1.00 89.75 98 ARG A N 1
ATOM 789 C CA . ARG A 1 98 ? -8.601 9.641 -15.239 1.00 89.75 98 ARG A CA 1
ATOM 790 C C . ARG A 1 98 ? -7.508 10.358 -16.021 1.00 89.75 98 ARG A C 1
ATOM 792 O O . ARG A 1 98 ? -6.334 10.128 -15.769 1.00 89.75 98 ARG A O 1
ATOM 799 N N . THR A 1 99 ? -7.907 11.240 -16.934 1.00 89.62 99 THR A N 1
ATOM 800 C CA . THR A 1 99 ? -6.985 11.994 -17.791 1.00 89.62 99 THR A CA 1
ATOM 801 C C . THR A 1 99 ? -6.089 12.910 -16.962 1.00 89.62 99 THR A C 1
ATOM 803 O O . THR A 1 99 ? -4.890 12.929 -17.181 1.00 89.62 99 THR A O 1
ATOM 806 N N . ILE A 1 100 ? -6.643 13.621 -15.976 1.00 90.56 100 ILE A N 1
ATOM 807 C CA . ILE A 1 100 ? -5.878 14.558 -15.142 1.00 90.56 100 ILE A CA 1
ATOM 808 C C . ILE A 1 100 ? -4.995 13.828 -14.123 1.00 90.56 100 ILE A C 1
ATOM 810 O O . ILE A 1 100 ? -3.812 14.136 -13.982 1.00 90.56 100 ILE A O 1
ATOM 814 N N . LEU A 1 101 ? -5.564 12.873 -13.383 1.00 91.12 101 LEU A N 1
ATOM 815 C CA . LEU A 1 101 ? -4.886 12.211 -12.267 1.00 91.12 101 LEU A CA 1
ATOM 816 C C . LEU A 1 101 ? -3.870 11.168 -12.737 1.00 91.12 101 LEU A C 1
ATOM 818 O O . LEU A 1 101 ? -2.943 10.870 -11.993 1.00 91.12 101 LEU A O 1
ATOM 822 N N . LEU A 1 102 ? -4.003 10.616 -13.944 1.00 90.56 102 LEU A N 1
ATOM 823 C CA . LEU A 1 102 ? -3.033 9.663 -14.502 1.00 90.56 102 LEU A CA 1
ATOM 824 C C . LEU A 1 102 ? -2.121 10.291 -15.562 1.00 90.56 102 LEU A C 1
ATOM 826 O O . LEU A 1 102 ? -1.400 9.564 -16.239 1.00 90.56 102 LEU A O 1
ATOM 830 N N . ASP A 1 103 ? -2.118 11.620 -15.683 1.00 90.31 103 ASP A N 1
ATOM 831 C CA . ASP A 1 103 ? -1.180 12.331 -16.546 1.00 90.31 103 ASP A CA 1
ATOM 832 C C . ASP A 1 103 ? 0.257 12.169 -16.021 1.00 90.31 103 ASP A C 1
ATOM 834 O O . ASP A 1 103 ? 0.628 12.663 -14.948 1.00 90.31 103 ASP A O 1
ATOM 838 N N . ILE A 1 104 ? 1.067 11.427 -16.776 1.00 87.94 104 ILE A N 1
ATOM 839 C CA . ILE A 1 104 ? 2.464 11.152 -16.441 1.00 87.94 104 ILE A CA 1
ATOM 840 C C . ILE A 1 104 ? 3.400 12.316 -16.789 1.00 87.94 104 ILE A C 1
ATOM 842 O O . ILE A 1 104 ? 4.476 12.426 -16.201 1.00 87.94 104 ILE A O 1
ATOM 846 N N . GLU A 1 105 ? 3.000 13.196 -17.707 1.00 87.88 105 GLU A N 1
ATOM 847 C CA . GLU A 1 105 ? 3.815 14.317 -18.184 1.00 87.88 105 GLU A CA 1
ATOM 848 C C . GLU A 1 105 ? 3.583 15.579 -17.342 1.00 87.88 105 GLU A C 1
ATOM 850 O O . GLU A 1 105 ? 4.481 16.415 -17.181 1.00 87.88 105 GLU A O 1
ATOM 855 N N . ASN A 1 106 ? 2.393 15.709 -16.750 1.00 89.75 106 ASN A N 1
ATOM 856 C CA . ASN A 1 106 ? 2.042 16.854 -15.923 1.00 89.75 106 ASN A CA 1
ATOM 857 C C . ASN A 1 106 ? 2.765 16.848 -14.566 1.00 89.75 106 ASN A C 1
ATOM 859 O O . ASN A 1 106 ? 2.540 16.006 -13.693 1.00 89.75 106 ASN A O 1
ATOM 863 N N . LYS A 1 107 ? 3.586 17.881 -14.348 1.00 89.94 107 LYS A N 1
ATOM 864 C CA . LYS A 1 107 ? 4.340 18.097 -13.104 1.00 89.94 107 LYS A CA 1
ATOM 865 C C . LYS A 1 107 ? 3.451 18.238 -11.867 1.00 89.94 107 LYS A C 1
ATOM 867 O O . LYS A 1 107 ? 3.816 17.713 -10.821 1.00 89.94 107 LYS A O 1
ATOM 872 N N . GLN A 1 108 ? 2.308 18.917 -11.971 1.00 89.06 108 GLN A N 1
ATOM 873 C CA . GLN A 1 108 ? 1.384 19.082 -10.844 1.00 89.06 108 GLN A CA 1
ATOM 874 C C . GLN A 1 108 ? 0.752 17.745 -10.451 1.00 89.06 108 GLN A C 1
ATOM 876 O O . GLN A 1 108 ? 0.591 17.468 -9.264 1.00 89.06 108 GLN A O 1
ATOM 881 N N . THR A 1 109 ? 0.452 16.887 -11.431 1.00 90.94 109 THR A N 1
ATOM 882 C CA . THR A 1 109 ? -0.022 15.524 -11.174 1.00 90.94 109 THR A CA 1
ATOM 883 C C . THR A 1 109 ? 1.061 14.710 -10.469 1.00 90.94 109 THR A C 1
ATOM 885 O O . THR A 1 109 ? 0.788 14.123 -9.424 1.00 90.94 109 THR A O 1
ATOM 888 N N . GLN A 1 110 ? 2.306 14.731 -10.957 1.00 91.75 110 GLN A N 1
ATOM 889 C CA . GLN A 1 110 ? 3.425 14.056 -10.279 1.00 91.75 110 GLN A CA 1
ATOM 890 C C . GLN A 1 110 ? 3.599 14.540 -8.832 1.00 91.75 110 GLN A C 1
ATOM 892 O O . GLN A 1 110 ? 3.763 13.734 -7.919 1.00 91.75 110 GLN A O 1
ATOM 897 N N . GLU A 1 111 ? 3.517 15.849 -8.598 1.00 90.94 111 GLU A N 1
ATOM 898 C CA . GLU A 1 111 ? 3.626 16.428 -7.259 1.00 90.94 111 GLU A CA 1
ATOM 899 C C . GLU A 1 111 ? 2.469 16.008 -6.341 1.00 90.94 111 GLU A C 1
ATOM 901 O O . GLU A 1 111 ? 2.696 15.700 -5.171 1.00 90.94 111 GLU A O 1
ATOM 906 N N . LEU A 1 112 ? 1.247 15.904 -6.868 1.00 92.75 112 LEU A N 1
ATOM 907 C CA . LEU A 1 112 ? 0.085 15.387 -6.143 1.00 92.75 112 LEU A CA 1
ATOM 908 C C . LEU A 1 112 ? 0.328 13.947 -5.662 1.00 92.75 112 LEU A C 1
ATOM 910 O O . LEU A 1 112 ? 0.149 13.662 -4.474 1.00 92.75 112 LEU A O 1
ATOM 914 N N . TRP A 1 113 ? 0.781 13.053 -6.546 1.00 92.06 113 TRP A N 1
ATOM 915 C CA . TRP A 1 113 ? 1.090 11.663 -6.183 1.00 92.06 113 TRP A CA 1
ATOM 916 C C . TRP A 1 113 ? 2.249 11.565 -5.195 1.00 92.06 113 TRP A C 1
ATOM 918 O O . TRP A 1 113 ? 2.162 10.810 -4.225 1.00 92.06 113 TRP A O 1
ATOM 928 N N . ARG A 1 114 ? 3.300 12.367 -5.393 1.00 91.12 114 ARG A N 1
ATOM 929 C CA . ARG A 1 114 ? 4.438 12.447 -4.474 1.00 91.12 114 ARG A CA 1
ATOM 930 C C . ARG A 1 114 ? 3.999 12.873 -3.079 1.00 91.12 114 ARG A C 1
ATOM 932 O O . ARG A 1 114 ? 4.357 12.222 -2.102 1.00 91.12 114 ARG A O 1
ATOM 939 N N . ASN A 1 115 ? 3.215 13.943 -2.980 1.00 90.44 115 ASN A N 1
ATOM 940 C CA . ASN A 1 115 ? 2.743 14.464 -1.700 1.00 90.44 115 ASN A CA 1
ATOM 941 C C . ASN A 1 115 ? 1.858 13.438 -0.989 1.00 90.44 115 ASN A C 1
ATOM 943 O O . ASN A 1 115 ? 2.066 13.174 0.192 1.00 90.44 115 ASN A O 1
ATOM 947 N N . SER A 1 116 ? 0.944 12.789 -1.716 1.00 90.38 116 SER A N 1
ATOM 948 C CA . SER A 1 116 ? 0.138 11.693 -1.170 1.00 90.38 116 SER A CA 1
ATOM 949 C C . SER A 1 116 ? 1.005 10.525 -0.680 1.00 90.38 116 SER A C 1
ATOM 951 O O . SER A 1 116 ? 0.799 10.035 0.432 1.00 90.38 116 SER A O 1
ATOM 953 N N . ARG A 1 117 ? 2.023 10.108 -1.448 1.00 89.81 117 ARG A N 1
ATOM 954 C CA . ARG A 1 117 ? 2.967 9.052 -1.043 1.00 89.81 117 ARG A CA 1
ATOM 955 C C . ARG A 1 117 ? 3.706 9.411 0.240 1.00 89.81 117 ARG A C 1
ATOM 957 O O . ARG A 1 117 ? 3.736 8.591 1.150 1.00 89.81 117 ARG A O 1
ATOM 964 N N . LEU A 1 118 ? 4.310 10.593 0.314 1.00 89.00 118 LEU A N 1
ATOM 965 C CA . LEU A 1 118 ? 5.113 10.996 1.473 1.00 89.00 118 LEU A CA 1
ATOM 966 C C . LEU A 1 118 ? 4.252 11.148 2.730 1.00 89.00 118 LEU A C 1
ATOM 968 O O . LEU A 1 118 ? 4.651 10.726 3.813 1.00 89.00 118 LEU A O 1
ATOM 972 N N . GLU A 1 119 ? 3.043 11.678 2.570 1.00 87.31 119 GLU A N 1
ATOM 973 C CA . GLU A 1 119 ? 2.092 11.860 3.659 1.00 87.31 119 GLU A CA 1
ATOM 974 C C . GLU A 1 119 ? 1.562 10.503 4.165 1.00 87.31 119 GLU A C 1
ATOM 976 O O . GLU A 1 119 ? 1.592 10.206 5.362 1.00 87.31 119 GLU A O 1
ATOM 981 N N . HIS A 1 120 ? 1.098 9.633 3.267 1.00 83.56 120 HIS A N 1
ATOM 982 C CA . HIS A 1 120 ? 0.366 8.415 3.634 1.00 83.56 120 HIS A CA 1
ATOM 983 C C . HIS A 1 120 ? 1.209 7.135 3.639 1.00 83.56 120 HIS A C 1
ATOM 985 O O . HIS A 1 120 ? 0.754 6.089 4.096 1.00 83.56 120 HIS A O 1
ATOM 991 N N . SER A 1 121 ? 2.428 7.175 3.118 1.00 82.31 121 SER A N 1
ATOM 992 C CA . SER A 1 121 ? 3.355 6.042 3.064 1.00 82.31 121 SER A CA 1
ATOM 993 C C . SER A 1 121 ? 4.783 6.512 3.360 1.00 82.31 121 SER A C 1
ATOM 995 O O . SER A 1 121 ? 5.663 6.371 2.513 1.00 82.31 121 SER A O 1
ATOM 997 N N . PRO A 1 122 ? 5.054 7.028 4.575 1.00 76.19 122 PRO A N 1
ATOM 998 C CA . PRO A 1 122 ? 6.366 7.577 4.936 1.00 76.19 122 PRO A CA 1
ATOM 999 C C . PRO A 1 122 ? 7.490 6.530 4.878 1.00 76.19 122 PRO A C 1
ATOM 1001 O O . PRO A 1 122 ? 8.649 6.855 4.663 1.00 76.19 122 PRO A O 1
ATOM 1004 N N . PHE A 1 123 ? 7.159 5.241 4.997 1.00 76.62 123 PHE A N 1
ATOM 1005 C CA . PHE A 1 123 ? 8.115 4.145 4.801 1.00 76.62 123 PHE A CA 1
ATOM 1006 C C . PHE A 1 123 ? 8.576 3.984 3.341 1.00 76.62 123 PHE A C 1
ATOM 1008 O O . PHE A 1 123 ? 9.543 3.270 3.080 1.00 76.62 123 PHE A O 1
ATOM 1015 N N . LEU A 1 124 ? 7.885 4.626 2.397 1.00 82.94 124 LEU A N 1
ATOM 1016 C CA . LEU A 1 124 ? 8.278 4.749 0.999 1.00 82.94 124 LEU A CA 1
ATOM 1017 C C . LEU A 1 124 ? 8.961 6.090 0.717 1.00 82.94 124 LEU A C 1
ATOM 1019 O O . LEU A 1 124 ? 9.028 6.456 -0.452 1.00 82.94 124 LEU A O 1
ATOM 1023 N N . ASP A 1 125 ? 9.469 6.819 1.718 1.00 83.19 125 ASP A N 1
ATOM 1024 C CA . ASP A 1 125 ? 10.292 8.024 1.520 1.00 83.19 125 ASP A CA 1
ATOM 1025 C C . ASP A 1 125 ? 11.701 7.661 1.019 1.00 83.19 125 ASP A C 1
ATOM 1027 O O . ASP A 1 125 ? 12.725 7.799 1.686 1.00 83.19 125 ASP A O 1
ATOM 1031 N N . VAL A 1 126 ? 11.727 7.090 -0.180 1.00 82.44 126 VAL A N 1
ATOM 1032 C CA . VAL A 1 126 ? 12.927 6.790 -0.948 1.00 82.44 126 VAL A CA 1
ATOM 1033 C C . VAL A 1 126 ? 12.908 7.618 -2.231 1.00 82.44 126 VAL A C 1
ATOM 1035 O O . VAL A 1 126 ? 11.825 7.914 -2.763 1.00 82.44 126 VAL A O 1
ATOM 1038 N N . PRO A 1 127 ? 14.086 8.014 -2.745 1.00 82.50 127 PRO A N 1
ATOM 1039 C CA . PRO A 1 127 ? 14.165 8.708 -4.018 1.00 82.50 127 PRO A CA 1
ATOM 1040 C C . PRO A 1 127 ? 13.632 7.811 -5.136 1.00 82.50 127 PRO A C 1
ATOM 1042 O O . PRO A 1 127 ? 13.910 6.609 -5.175 1.00 82.50 127 PRO A O 1
ATOM 1045 N N . LEU A 1 128 ? 12.881 8.411 -6.060 1.00 86.31 128 LEU A N 1
ATOM 1046 C CA . LEU A 1 128 ? 12.374 7.698 -7.226 1.00 86.31 128 LEU A CA 1
ATOM 1047 C C . LEU A 1 128 ? 13.542 7.153 -8.062 1.00 86.31 128 LEU A C 1
ATOM 1049 O O . LEU A 1 128 ? 14.495 7.893 -8.340 1.00 86.31 128 LEU A O 1
ATOM 1053 N N . PRO A 1 129 ? 13.477 5.886 -8.509 1.00 84.62 129 PRO A N 1
ATOM 1054 C CA . PRO A 1 129 ? 14.420 5.358 -9.482 1.00 84.62 129 PRO A CA 1
ATOM 1055 C C . PRO A 1 129 ? 14.472 6.233 -10.741 1.00 84.62 129 PRO A C 1
ATOM 1057 O O . PRO A 1 129 ? 13.456 6.754 -11.204 1.00 84.62 129 PRO A O 1
ATOM 1060 N N . LYS A 1 130 ? 15.665 6.385 -11.326 1.00 82.06 130 LYS A N 1
ATOM 1061 C CA . LYS A 1 130 ? 15.870 7.256 -12.492 1.00 82.06 130 LYS A CA 1
ATOM 1062 C C . LYS A 1 130 ? 14.932 6.871 -13.643 1.00 82.06 130 LYS A C 1
ATOM 1064 O O . LYS A 1 130 ? 14.926 5.721 -14.086 1.00 82.06 130 LYS A O 1
ATOM 1069 N N . GLY A 1 131 ? 14.193 7.860 -14.149 1.00 83.75 131 GLY A N 1
ATOM 1070 C CA . GLY A 1 131 ? 13.284 7.726 -15.290 1.00 83.75 131 GLY A CA 1
ATOM 1071 C C . GLY A 1 131 ? 11.983 6.983 -14.985 1.00 83.75 131 GLY A C 1
ATOM 1072 O O . GLY A 1 131 ? 11.426 6.395 -15.907 1.00 83.75 131 GLY A O 1
ATOM 1073 N N . MET A 1 132 ? 11.573 6.907 -13.718 1.00 87.44 132 MET A N 1
ATOM 1074 C CA . MET A 1 132 ? 10.292 6.349 -13.279 1.00 87.44 132 MET A CA 1
ATOM 1075 C C . MET A 1 132 ? 9.388 7.482 -12.779 1.00 87.44 132 MET A C 1
ATOM 1077 O O . MET A 1 132 ? 9.883 8.439 -12.181 1.00 87.44 132 MET A O 1
ATOM 1081 N N . THR A 1 133 ? 8.087 7.373 -13.026 1.00 90.56 133 THR A N 1
ATOM 1082 C CA . THR A 1 133 ? 7.061 8.304 -12.521 1.00 90.56 133 THR A CA 1
ATOM 1083 C C . THR A 1 133 ? 6.569 7.903 -11.128 1.00 90.56 133 THR A C 1
ATOM 1085 O O . THR A 1 133 ? 6.772 6.766 -10.690 1.00 90.56 133 THR A O 1
ATOM 1088 N N . GLU A 1 134 ? 5.899 8.810 -10.413 1.00 90.81 134 GLU A N 1
ATOM 1089 C CA . GLU A 1 134 ? 5.306 8.489 -9.104 1.00 90.81 134 GLU A CA 1
ATOM 1090 C C . GLU A 1 134 ? 4.241 7.392 -9.228 1.00 90.81 134 GLU A C 1
ATOM 1092 O O . GLU A 1 134 ? 4.195 6.482 -8.399 1.00 90.81 134 GLU A O 1
ATOM 1097 N N . GLN A 1 135 ? 3.436 7.412 -10.294 1.00 89.88 135 GLN A N 1
ATOM 1098 C CA . GLN A 1 135 ? 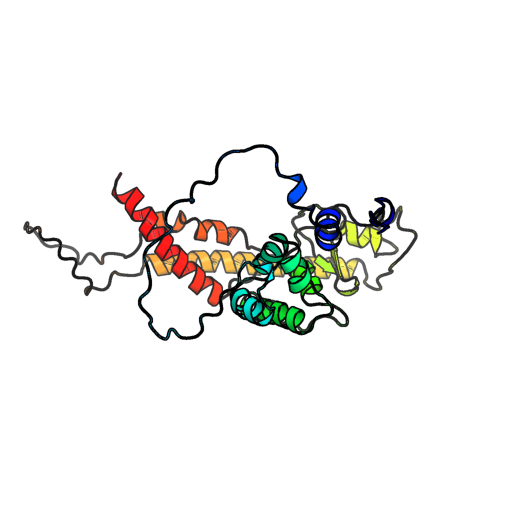2.411 6.398 -10.540 1.00 89.88 135 GLN A CA 1
ATOM 1099 C C . GLN A 1 135 ? 3.027 5.019 -10.790 1.00 89.88 135 GLN A C 1
ATOM 1101 O O . GLN A 1 135 ? 2.564 4.044 -10.206 1.00 89.88 135 GLN A O 1
ATOM 1106 N N . GLU A 1 136 ? 4.081 4.913 -11.606 1.00 88.75 136 GLU A N 1
ATOM 1107 C CA . GLU A 1 136 ? 4.781 3.638 -11.835 1.00 88.75 136 GLU A CA 1
ATOM 1108 C C . GLU A 1 136 ? 5.395 3.096 -10.540 1.00 88.75 136 GLU A C 1
ATOM 1110 O O . GLU A 1 136 ? 5.250 1.913 -10.214 1.00 88.75 136 GLU A O 1
ATOM 1115 N N . PHE A 1 137 ? 6.052 3.971 -9.774 1.00 90.12 137 PHE A N 1
ATOM 1116 C CA . PHE A 1 137 ? 6.651 3.615 -8.494 1.00 90.12 137 PHE A CA 1
ATOM 1117 C C . PHE A 1 137 ? 5.596 3.096 -7.506 1.00 90.12 137 PHE A C 1
ATOM 1119 O O . PHE A 1 137 ? 5.777 2.049 -6.872 1.00 90.12 137 PHE A O 1
ATOM 1126 N N . LEU A 1 138 ? 4.465 3.794 -7.400 1.00 89.62 138 LEU A N 1
ATOM 1127 C CA . LEU A 1 138 ? 3.344 3.421 -6.538 1.00 89.62 138 LEU A CA 1
ATOM 1128 C C . LEU A 1 138 ? 2.598 2.186 -7.044 1.00 89.62 138 LEU A C 1
ATOM 1130 O O . LEU A 1 138 ? 2.133 1.392 -6.223 1.00 89.62 138 LEU A O 1
ATOM 1134 N N . SER A 1 139 ? 2.536 1.966 -8.359 1.00 87.06 139 SER A N 1
ATOM 1135 C CA . SER A 1 139 ? 1.961 0.747 -8.934 1.00 87.06 139 SER A CA 1
ATOM 1136 C C . SER A 1 139 ? 2.693 -0.480 -8.405 1.00 87.06 139 SER A C 1
ATOM 1138 O O . SER A 1 139 ? 2.072 -1.382 -7.846 1.00 87.06 139 SER A O 1
ATOM 1140 N N . LEU A 1 140 ? 4.028 -0.466 -8.460 1.00 86.94 140 LEU A N 1
ATOM 1141 C CA . LEU A 1 140 ? 4.860 -1.580 -8.002 1.00 86.94 140 LEU A CA 1
ATOM 1142 C C . LEU A 1 140 ? 4.821 -1.774 -6.480 1.00 86.94 140 LEU A C 1
ATOM 1144 O O . LEU A 1 140 ? 4.802 -2.912 -6.001 1.00 86.94 140 LEU A O 1
ATOM 1148 N N . THR A 1 141 ? 4.825 -0.676 -5.721 1.00 84.19 141 THR A N 1
ATOM 1149 C CA . THR A 1 141 ? 5.004 -0.703 -4.259 1.00 84.19 141 THR A CA 1
ATOM 1150 C C . THR A 1 141 ? 3.704 -0.804 -3.468 1.00 84.19 141 THR A C 1
ATOM 1152 O O . THR A 1 141 ? 3.681 -1.471 -2.433 1.00 84.19 141 THR A O 1
ATOM 1155 N N . ALA A 1 142 ? 2.626 -0.169 -3.927 1.00 78.75 142 ALA A N 1
ATOM 1156 C CA . ALA A 1 142 ? 1.428 0.055 -3.120 1.00 78.75 142 ALA A CA 1
ATOM 1157 C C . ALA A 1 142 ? 0.127 -0.453 -3.759 1.00 78.75 142 ALA A C 1
ATOM 1159 O O . ALA A 1 142 ? -0.742 -0.922 -3.016 1.00 78.75 142 ALA A O 1
ATOM 1160 N N . LEU A 1 143 ? -0.022 -0.355 -5.086 1.00 78.88 143 LEU A N 1
ATOM 1161 C CA . LEU A 1 143 ? -1.282 -0.672 -5.775 1.00 78.88 143 LEU A CA 1
ATOM 1162 C C . LEU A 1 143 ? -1.356 -2.141 -6.202 1.00 78.88 143 LEU A C 1
ATOM 1164 O O . LEU A 1 143 ? -2.329 -2.837 -5.901 1.00 78.88 143 LEU A O 1
ATOM 1168 N N . GLU A 1 144 ? -0.330 -2.635 -6.891 1.00 76.88 144 GLU A N 1
ATOM 1169 C CA . GLU A 1 144 ? -0.318 -4.003 -7.389 1.00 76.88 144 GLU A CA 1
ATOM 1170 C C . GLU A 1 144 ? -0.081 -5.003 -6.263 1.00 76.88 144 GLU A C 1
ATOM 1172 O O . GLU A 1 144 ? 0.659 -4.760 -5.311 1.00 76.88 144 GLU A O 1
ATOM 1177 N N . ARG A 1 145 ? -0.702 -6.179 -6.381 1.00 76.19 145 ARG A N 1
ATOM 1178 C CA . ARG A 1 145 ? -0.505 -7.294 -5.452 1.00 76.19 145 ARG A CA 1
ATOM 1179 C C . ARG A 1 145 ? -0.263 -8.573 -6.228 1.00 76.19 145 ARG A C 1
ATOM 1181 O O . ARG A 1 145 ? -1.019 -8.899 -7.139 1.00 76.19 145 ARG A O 1
ATOM 1188 N N . GLY A 1 146 ? 0.718 -9.349 -5.781 1.00 82.56 146 GLY A N 1
ATOM 1189 C CA . GLY A 1 146 ? 1.089 -10.600 -6.434 1.00 82.56 146 GLY A CA 1
ATOM 1190 C C . GLY A 1 146 ? 2.085 -10.400 -7.575 1.00 82.56 146 GLY A C 1
ATOM 1191 O O . GLY A 1 146 ? 2.620 -9.312 -7.774 1.00 82.56 146 GLY A O 1
ATOM 1192 N N . CYS A 1 147 ? 2.382 -11.486 -8.284 1.00 85.56 147 CYS A N 1
ATOM 1193 C CA . CYS A 1 147 ? 3.333 -11.477 -9.387 1.00 85.56 147 CYS A CA 1
ATOM 1194 C C . CYS A 1 147 ? 2.684 -10.937 -10.667 1.00 85.56 147 CYS A C 1
ATOM 1196 O O . CYS A 1 147 ? 1.648 -11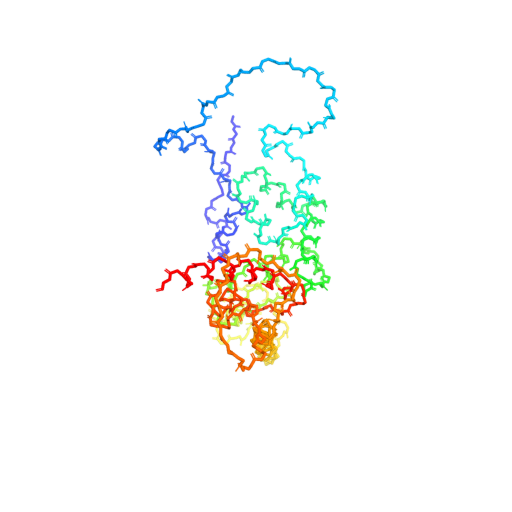.435 -11.111 1.00 85.56 147 CYS A O 1
ATOM 1198 N N . GLN A 1 148 ? 3.346 -9.983 -11.318 1.00 85.38 148 GLN A N 1
ATOM 1199 C CA . GLN A 1 148 ? 2.924 -9.438 -12.604 1.00 85.38 148 GLN A CA 1
ATOM 1200 C C . GLN A 1 148 ? 2.955 -10.475 -13.722 1.00 85.38 148 GLN A C 1
ATOM 1202 O O . GLN A 1 148 ? 2.237 -10.303 -14.678 1.00 85.38 148 GLN A O 1
ATOM 1207 N N . PHE A 1 149 ? 3.731 -11.557 -13.630 1.00 85.75 149 PHE A N 1
ATOM 1208 C CA . PHE A 1 149 ? 3.820 -12.549 -14.706 1.00 85.75 149 PHE A CA 1
ATOM 1209 C C . PHE A 1 149 ? 2.765 -13.650 -14.613 1.00 85.75 149 PHE A C 1
ATOM 1211 O O . PHE A 1 149 ? 2.051 -13.908 -15.579 1.00 85.75 149 PHE A O 1
ATOM 1218 N N . CYS A 1 150 ? 2.677 -14.327 -13.466 1.00 83.38 150 CYS A N 1
ATOM 1219 C CA . CYS A 1 150 ? 1.736 -15.433 -13.280 1.00 83.38 150 CYS A CA 1
ATOM 1220 C C . CYS A 1 150 ? 0.390 -14.996 -12.690 1.00 83.38 150 CYS A C 1
ATOM 1222 O O . CYS A 1 150 ? -0.528 -15.807 -12.621 1.00 83.38 150 CYS A O 1
ATOM 1224 N N . GLY A 1 151 ? 0.268 -13.752 -12.218 1.00 80.06 151 GLY A N 1
ATOM 1225 C CA . GLY A 1 151 ? -0.935 -13.237 -11.560 1.00 80.06 151 GLY A CA 1
ATOM 1226 C C . GLY A 1 151 ? -1.228 -13.836 -10.188 1.00 80.06 151 GLY A C 1
ATOM 1227 O O . GLY A 1 151 ? -2.154 -13.393 -9.510 1.00 80.06 151 GLY A O 1
ATOM 1228 N N . LEU A 1 152 ? -0.441 -14.819 -9.747 1.00 80.12 152 LEU A N 1
ATOM 1229 C CA . LEU A 1 152 ? -0.629 -15.433 -8.446 1.00 80.12 152 LEU A CA 1
ATOM 1230 C C . LEU A 1 152 ? -0.240 -14.445 -7.349 1.00 80.12 152 LEU A C 1
ATOM 1232 O O . LEU A 1 152 ? 0.853 -13.866 -7.343 1.00 80.12 152 LEU A O 1
ATOM 1236 N N . ARG A 1 153 ? -1.126 -14.321 -6.360 1.00 71.56 153 ARG A N 1
ATOM 1237 C CA . ARG A 1 153 ? -0.825 -13.721 -5.057 1.00 71.56 153 ARG A CA 1
ATOM 1238 C C . ARG A 1 153 ? -0.096 -14.750 -4.196 1.00 71.56 153 ARG A C 1
ATOM 1240 O O . ARG A 1 153 ? -0.594 -15.164 -3.155 1.00 71.56 153 ARG A O 1
ATOM 1247 N N . VAL A 1 154 ? 1.047 -15.223 -4.693 1.00 66.69 154 VAL A N 1
ATOM 1248 C CA . VAL A 1 154 ? 1.939 -16.084 -3.913 1.00 66.69 154 VAL A CA 1
ATOM 1249 C C . VAL A 1 154 ? 2.422 -15.326 -2.680 1.00 66.69 154 VAL A C 1
ATOM 1251 O O . VAL A 1 154 ? 2.514 -14.098 -2.692 1.00 66.69 154 VAL A O 1
ATOM 1254 N N . SER A 1 155 ? 2.727 -16.074 -1.618 1.00 61.00 155 SER A N 1
ATOM 1255 C CA . SER A 1 155 ? 3.150 -15.531 -0.321 1.00 61.00 155 SER A CA 1
ATOM 1256 C C . SER A 1 155 ? 4.382 -14.634 -0.412 1.00 61.00 155 SER A C 1
ATOM 1258 O O . SER A 1 155 ? 4.602 -13.819 0.478 1.00 61.00 155 SER A O 1
ATOM 1260 N N . TRP A 1 156 ? 5.180 -14.784 -1.473 1.00 71.44 156 TRP A N 1
ATOM 1261 C CA . TRP A 1 156 ? 6.396 -14.020 -1.671 1.00 71.44 156 TRP A CA 1
ATOM 1262 C C . TRP A 1 156 ? 6.534 -13.504 -3.105 1.00 71.44 156 TRP A C 1
ATOM 1264 O O . TRP A 1 156 ? 6.553 -14.273 -4.069 1.00 71.44 156 TRP A O 1
ATOM 1274 N N . VAL A 1 157 ? 6.614 -12.180 -3.243 1.00 81.56 157 VAL A N 1
ATOM 1275 C CA . VAL A 1 157 ? 6.814 -11.485 -4.517 1.00 81.56 157 VAL A CA 1
ATOM 1276 C C . VAL A 1 157 ? 7.711 -10.283 -4.274 1.00 81.56 157 VAL A C 1
ATOM 1278 O O . VAL A 1 157 ? 7.405 -9.454 -3.418 1.00 81.56 157 VAL A O 1
ATOM 1281 N N . ARG A 1 158 ? 8.784 -10.171 -5.056 1.00 84.44 158 ARG A N 1
ATOM 1282 C CA . ARG A 1 158 ? 9.789 -9.114 -4.934 1.00 84.44 158 ARG A CA 1
ATOM 1283 C C . ARG A 1 158 ? 9.658 -8.114 -6.077 1.00 84.44 158 ARG A C 1
ATOM 1285 O O . ARG A 1 158 ? 9.271 -8.477 -7.188 1.00 84.44 158 ARG A O 1
ATOM 1292 N N . ILE A 1 159 ? 9.988 -6.855 -5.802 1.00 86.62 159 ILE A N 1
ATOM 1293 C CA . ILE A 1 159 ? 10.171 -5.840 -6.841 1.00 86.62 159 ILE A CA 1
ATOM 1294 C C . ILE A 1 159 ? 11.625 -5.912 -7.302 1.00 86.62 159 ILE A C 1
ATOM 1296 O O . ILE A 1 159 ? 12.550 -5.654 -6.534 1.00 86.62 159 ILE A O 1
ATOM 1300 N N . TYR A 1 160 ? 11.822 -6.266 -8.564 1.00 84.69 160 TYR A N 1
ATOM 1301 C CA . TYR A 1 160 ? 13.118 -6.266 -9.223 1.00 84.69 160 TYR A CA 1
ATOM 1302 C C . TYR A 1 160 ? 13.308 -4.914 -9.903 1.00 84.69 160 TYR A C 1
ATOM 1304 O O . TYR A 1 160 ? 12.955 -4.725 -11.068 1.00 84.69 160 TYR A O 1
ATOM 1312 N N . TRP A 1 161 ? 13.842 -3.956 -9.143 1.00 84.31 161 TRP A N 1
ATOM 1313 C CA . TRP A 1 161 ? 13.968 -2.549 -9.540 1.00 84.31 161 TRP A CA 1
ATOM 1314 C C . TRP A 1 161 ? 14.700 -2.335 -10.864 1.00 84.31 161 TRP A C 1
ATOM 1316 O O . TRP A 1 161 ? 14.299 -1.467 -11.635 1.00 84.31 161 TRP A O 1
ATOM 1326 N N . GLN A 1 162 ? 15.711 -3.158 -11.160 1.00 82.00 162 GLN A N 1
ATOM 1327 C CA . GLN A 1 162 ? 16.455 -3.099 -12.422 1.00 82.00 162 GLN A CA 1
ATOM 1328 C C . GLN A 1 162 ? 15.546 -3.243 -13.651 1.00 82.00 162 GLN A C 1
ATOM 1330 O O . GLN A 1 162 ? 15.797 -2.612 -14.674 1.00 82.00 162 GLN A O 1
ATOM 1335 N N . TYR A 1 163 ? 14.477 -4.033 -13.538 1.00 83.31 163 TYR A N 1
ATOM 1336 C CA . TYR A 1 163 ? 13.520 -4.276 -14.619 1.00 83.31 163 TYR A CA 1
ATOM 1337 C C . TYR A 1 163 ? 12.168 -3.617 -14.378 1.00 83.31 163 TYR A C 1
ATOM 1339 O O . TYR A 1 163 ? 11.292 -3.726 -15.227 1.00 83.31 163 TYR A O 1
ATOM 1347 N N . ARG A 1 164 ? 11.989 -2.937 -13.237 1.00 86.19 164 ARG A N 1
ATOM 1348 C CA . ARG A 1 164 ? 10.726 -2.300 -12.838 1.00 86.19 164 ARG A CA 1
ATOM 1349 C C . ARG A 1 164 ? 9.547 -3.279 -12.842 1.00 86.19 164 ARG A C 1
ATOM 1351 O O . ARG A 1 164 ? 8.442 -2.919 -13.227 1.00 86.19 164 ARG A O 1
ATOM 1358 N N . VAL A 1 165 ? 9.790 -4.519 -12.413 1.00 86.00 165 VAL A N 1
ATOM 1359 C CA . VAL A 1 165 ? 8.756 -5.561 -12.353 1.00 86.00 165 VAL A CA 1
ATOM 1360 C C . VAL A 1 165 ? 8.602 -6.130 -10.958 1.00 86.00 165 VAL A C 1
ATOM 1362 O O . VAL A 1 165 ? 9.572 -6.296 -10.218 1.00 86.00 165 VAL A O 1
ATOM 1365 N N . ARG A 1 166 ? 7.373 -6.499 -10.618 1.00 87.12 166 ARG A N 1
ATOM 1366 C CA . ARG A 1 166 ? 7.030 -7.228 -9.403 1.00 87.12 166 ARG A CA 1
ATOM 1367 C C . ARG A 1 166 ? 6.803 -8.700 -9.750 1.00 87.12 166 ARG A C 1
ATOM 1369 O O . ARG A 1 166 ? 5.826 -9.053 -10.407 1.00 87.12 166 ARG A O 1
ATOM 1376 N N . ALA A 1 167 ? 7.701 -9.585 -9.324 1.00 86.25 167 ALA A N 1
ATOM 1377 C CA . ALA A 1 167 ? 7.705 -10.983 -9.751 1.00 86.25 167 ALA A CA 1
ATOM 1378 C C . ALA A 1 167 ? 7.957 -11.973 -8.612 1.00 86.25 167 ALA A C 1
ATOM 1380 O O . ALA A 1 167 ? 8.629 -11.659 -7.631 1.00 86.25 167 ALA A O 1
ATOM 1381 N N . CYS A 1 168 ? 7.389 -13.176 -8.729 1.00 85.31 168 CYS A N 1
ATOM 1382 C CA . CYS A 1 168 ? 7.842 -14.295 -7.914 1.00 85.31 168 CYS A CA 1
ATOM 1383 C C . CYS A 1 168 ? 9.189 -14.794 -8.442 1.00 85.31 168 CYS A C 1
ATOM 1385 O O . CYS A 1 168 ? 9.501 -14.616 -9.626 1.00 85.31 168 CYS A O 1
ATOM 1387 N N . THR A 1 169 ? 9.953 -15.452 -7.574 1.00 83.38 169 THR A N 1
ATOM 1388 C CA . THR A 1 169 ? 11.284 -15.972 -7.895 1.00 83.38 169 THR A CA 1
ATOM 1389 C C . THR A 1 169 ? 11.253 -16.865 -9.135 1.00 83.38 169 THR A C 1
ATOM 1391 O O . THR A 1 169 ? 12.041 -16.656 -10.050 1.00 83.38 169 THR A O 1
ATOM 1394 N N . ASP A 1 170 ? 10.278 -17.767 -9.256 1.00 83.12 170 ASP A N 1
ATOM 1395 C CA . ASP A 1 170 ? 10.165 -18.663 -10.417 1.00 83.12 170 ASP A CA 1
ATOM 1396 C C . ASP A 1 170 ? 9.976 -17.903 -11.735 1.00 83.12 170 ASP A C 1
ATOM 1398 O O . ASP A 1 170 ? 10.644 -18.179 -12.736 1.00 83.12 170 ASP A O 1
ATOM 1402 N N . CYS A 1 171 ? 9.081 -16.907 -11.742 1.00 84.19 171 CYS A N 1
ATOM 1403 C CA . CYS A 1 171 ? 8.824 -16.101 -12.933 1.00 84.19 171 CYS A CA 1
ATOM 1404 C C . CYS A 1 171 ? 10.008 -15.208 -13.289 1.00 84.19 171 CYS A C 1
ATOM 1406 O O . CYS A 1 171 ? 10.236 -14.986 -14.481 1.00 84.19 171 CYS A O 1
ATOM 1408 N N . TYR A 1 172 ? 10.738 -14.718 -12.284 1.00 84.38 172 TYR A N 1
ATOM 1409 C CA . TYR A 1 172 ? 11.954 -13.943 -12.482 1.00 84.38 172 TYR A CA 1
ATOM 1410 C C . TYR A 1 172 ? 13.070 -14.805 -13.076 1.00 84.38 172 TYR A C 1
ATOM 1412 O O . TYR A 1 172 ? 13.599 -14.486 -14.138 1.00 84.38 172 TYR A O 1
ATOM 1420 N N . LEU A 1 173 ? 13.371 -15.948 -12.455 1.00 81.94 173 LEU A N 1
ATOM 1421 C CA . LEU A 1 173 ? 14.427 -16.859 -12.897 1.00 81.94 173 LEU A CA 1
ATOM 1422 C C . LEU A 1 173 ? 14.188 -17.373 -14.317 1.00 81.94 173 LEU A C 1
ATOM 1424 O O . LEU A 1 173 ? 15.128 -17.456 -15.105 1.00 81.94 173 LEU A O 1
ATOM 1428 N N . CYS A 1 174 ? 12.942 -17.704 -14.654 1.00 79.81 174 CYS A N 1
ATOM 1429 C CA . CYS A 1 174 ? 12.580 -18.185 -15.985 1.00 79.81 174 CYS A CA 1
ATOM 1430 C C . CYS A 1 174 ? 12.813 -17.128 -17.082 1.00 79.81 174 CYS A C 1
ATOM 1432 O O . CYS A 1 174 ? 13.132 -17.489 -18.211 1.00 79.81 174 CYS A O 1
ATOM 1434 N N . ARG A 1 175 ? 12.675 -15.833 -16.765 1.00 79.88 175 ARG A N 1
ATOM 1435 C CA . ARG A 1 175 ? 12.717 -14.740 -17.753 1.00 79.88 175 ARG A CA 1
ATOM 1436 C C . ARG A 1 175 ? 14.049 -14.004 -17.811 1.00 79.88 175 ARG A C 1
ATOM 1438 O O . ARG A 1 175 ? 14.512 -13.701 -18.898 1.00 79.88 175 ARG A O 1
ATOM 1445 N N . PHE A 1 176 ? 14.655 -13.734 -16.660 1.00 78.81 176 PHE A N 1
ATOM 1446 C CA . PHE A 1 176 ? 15.783 -12.805 -16.550 1.00 78.81 176 PHE A CA 1
ATOM 1447 C C . PHE A 1 176 ? 17.128 -13.504 -16.285 1.00 78.81 176 PHE A C 1
ATOM 1449 O O . PHE A 1 176 ? 18.186 -12.897 -16.457 1.00 78.81 176 PHE A O 1
ATOM 1456 N N . VAL A 1 177 ? 17.118 -14.793 -15.906 1.00 74.69 177 VAL A N 1
ATOM 1457 C CA . VAL A 1 177 ? 18.334 -15.546 -15.550 1.00 74.69 177 VAL A CA 1
ATOM 1458 C C . VAL A 1 177 ? 18.673 -16.594 -16.615 1.00 74.69 177 VAL A C 1
ATOM 1460 O O . VAL A 1 177 ? 17.985 -17.600 -16.794 1.00 74.69 177 VAL A O 1
ATOM 1463 N N . SER A 1 178 ? 19.803 -16.378 -17.298 1.00 60.47 178 SER A N 1
ATOM 1464 C CA . SER A 1 178 ? 20.268 -17.134 -18.480 1.00 60.47 178 SER A CA 1
ATOM 1465 C C . SER A 1 178 ? 20.561 -18.626 -18.254 1.00 60.47 178 SER A C 1
ATOM 1467 O O . SER A 1 178 ? 20.838 -19.326 -19.222 1.00 60.47 178 SER A O 1
ATOM 1469 N N . ASN A 1 179 ? 20.547 -19.115 -17.011 1.00 58.12 179 ASN A N 1
ATOM 1470 C CA . ASN A 1 179 ? 20.903 -20.497 -16.667 1.00 58.12 179 ASN A CA 1
ATOM 1471 C C . ASN A 1 179 ? 20.023 -21.067 -15.541 1.00 58.12 179 ASN A C 1
ATOM 1473 O O . ASN A 1 179 ? 20.457 -21.889 -14.736 1.00 58.12 179 ASN A O 1
ATOM 1477 N N . SER A 1 180 ? 18.787 -20.578 -15.415 1.00 58.34 180 SER A N 1
ATOM 1478 C CA . SER A 1 180 ? 17.837 -21.227 -14.518 1.00 58.34 180 SER A CA 1
ATOM 1479 C C . SER A 1 180 ? 17.360 -22.536 -15.156 1.00 58.34 180 SER A C 1
ATOM 1481 O O . SER A 1 180 ? 17.094 -22.600 -16.353 1.00 58.34 180 SER A O 1
ATOM 1483 N N . TYR A 1 181 ? 17.197 -23.592 -14.358 1.00 60.66 181 TYR A N 1
ATOM 1484 C CA . TYR A 1 181 ? 16.620 -24.874 -14.802 1.00 60.66 181 TYR A CA 1
ATOM 1485 C C . TYR A 1 181 ? 15.184 -24.732 -15.357 1.00 60.66 181 TYR A C 1
ATOM 1487 O O . TYR A 1 181 ? 14.649 -25.655 -15.974 1.00 60.66 181 TYR A O 1
ATOM 1495 N N . LEU A 1 182 ? 14.564 -23.567 -15.142 1.00 58.88 182 LEU A N 1
ATOM 1496 C CA . LEU A 1 182 ? 13.248 -23.174 -15.640 1.00 58.88 182 LEU A CA 1
ATOM 1497 C C . LEU A 1 182 ? 13.299 -22.521 -17.031 1.00 58.88 182 LEU A C 1
ATOM 1499 O O . LEU A 1 182 ? 12.254 -22.362 -17.662 1.00 58.88 182 LEU A O 1
ATOM 1503 N N . ASN A 1 183 ? 14.484 -22.161 -17.530 1.00 57.62 183 ASN A N 1
ATOM 1504 C CA . ASN A 1 183 ? 14.666 -21.408 -18.767 1.00 57.62 183 ASN A CA 1
ATOM 1505 C C . ASN A 1 183 ? 14.574 -22.303 -20.019 1.00 57.62 183 ASN A C 1
ATOM 1507 O O . ASN A 1 183 ? 15.525 -22.447 -20.781 1.00 57.62 183 ASN A O 1
ATOM 1511 N N . ARG A 1 184 ? 13.425 -22.960 -20.227 1.00 54.16 184 ARG A N 1
ATOM 1512 C CA . ARG A 1 184 ? 13.185 -23.793 -21.424 1.00 54.16 184 ARG A CA 1
ATOM 1513 C C . ARG A 1 184 ? 12.583 -23.024 -22.606 1.00 54.16 184 ARG A C 1
ATOM 1515 O O . ARG A 1 184 ? 12.394 -23.628 -23.657 1.00 54.16 184 ARG A O 1
ATOM 1522 N N . ARG A 1 185 ? 12.224 -2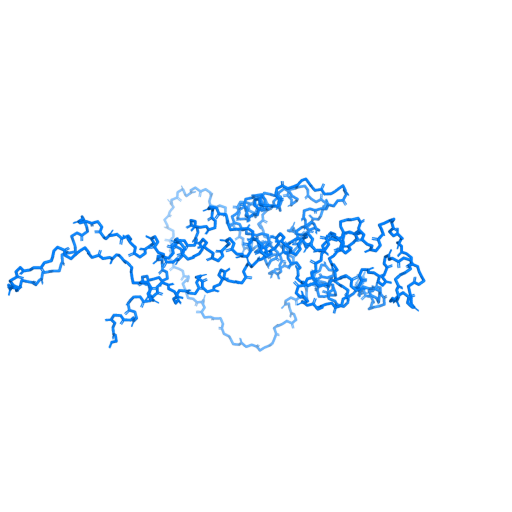1.739 -22.455 1.00 52.91 185 ARG A N 1
ATOM 1523 C CA . ARG A 1 185 ? 11.478 -20.985 -23.491 1.00 52.91 185 ARG A CA 1
ATOM 1524 C C . ARG A 1 185 ? 11.882 -19.521 -23.702 1.00 52.91 185 ARG A C 1
ATOM 1526 O O . ARG A 1 185 ? 11.356 -18.908 -24.624 1.00 52.91 185 ARG A O 1
ATOM 1533 N N . SER A 1 186 ? 12.794 -18.947 -22.920 1.00 51.28 186 SER A N 1
ATOM 1534 C CA . SER A 1 186 ? 13.054 -17.499 -22.965 1.00 51.28 186 SER A CA 1
ATOM 1535 C C . SER A 1 186 ? 14.229 -17.176 -23.890 1.00 51.28 186 SER A C 1
ATOM 1537 O O . SER A 1 186 ? 15.304 -16.758 -23.461 1.00 51.28 186 SER A O 1
ATOM 1539 N N . ALA A 1 187 ? 14.033 -17.399 -25.191 1.00 50.19 187 ALA A N 1
ATOM 1540 C CA . ALA A 1 187 ? 14.915 -16.865 -26.220 1.00 50.19 187 ALA A CA 1
ATOM 1541 C C . ALA A 1 187 ? 14.586 -15.381 -26.421 1.00 50.19 187 ALA A C 1
ATOM 1543 O O . ALA A 1 187 ? 13.792 -15.020 -27.282 1.00 50.19 187 ALA A O 1
ATOM 1544 N N . GLY A 1 188 ? 15.180 -14.522 -25.599 1.00 53.75 188 GLY A N 1
ATOM 1545 C CA . GLY A 1 188 ? 15.162 -13.087 -25.842 1.00 53.75 188 GLY A CA 1
ATOM 1546 C C . GLY A 1 188 ? 14.853 -12.257 -24.611 1.00 53.75 188 GLY A C 1
ATOM 1547 O O . GLY A 1 188 ? 13.856 -12.462 -23.931 1.00 53.75 188 GLY A O 1
ATOM 1548 N N . PHE A 1 189 ? 15.701 -11.246 -24.448 1.00 57.50 189 PHE A N 1
ATOM 1549 C CA . PHE A 1 189 ? 15.489 -10.043 -23.658 1.00 57.50 189 PHE A CA 1
ATOM 1550 C C . PHE A 1 189 ? 15.712 -10.148 -22.139 1.00 57.50 189 PHE A C 1
ATOM 1552 O O . PHE A 1 189 ? 14.967 -10.779 -21.402 1.00 57.50 189 PHE A O 1
ATOM 1559 N N . TYR A 1 190 ? 16.748 -9.411 -21.714 1.00 53.41 190 TYR A N 1
ATOM 1560 C CA . TYR A 1 190 ? 17.225 -9.147 -20.352 1.00 53.41 190 TYR A CA 1
ATOM 1561 C C . TYR A 1 190 ? 18.032 -10.267 -19.684 1.00 53.41 190 TYR A C 1
ATOM 1563 O O . TYR A 1 190 ? 17.516 -11.299 -19.274 1.00 53.41 190 TYR A O 1
ATOM 1571 N N . ARG A 1 191 ? 19.341 -10.023 -19.539 1.00 61.12 191 ARG A N 1
ATOM 1572 C CA . ARG A 1 191 ? 20.264 -10.895 -18.808 1.00 61.12 191 ARG A CA 1
ATOM 1573 C C . ARG A 1 191 ? 20.667 -10.196 -17.510 1.00 61.12 191 ARG A C 1
ATOM 1575 O O . ARG A 1 191 ? 21.217 -9.096 -17.566 1.00 61.12 191 ARG A O 1
ATOM 1582 N N . THR A 1 192 ? 20.375 -10.798 -16.361 1.00 63.91 192 THR A N 1
ATOM 1583 C CA . THR A 1 192 ? 20.911 -10.333 -15.073 1.00 63.91 192 THR A CA 1
ATOM 1584 C C . THR A 1 192 ? 22.378 -10.718 -14.955 1.00 63.91 192 THR A C 1
ATOM 1586 O O . THR A 1 192 ? 22.796 -11.767 -15.449 1.00 63.91 192 THR A O 1
ATOM 1589 N N . THR A 1 193 ? 23.161 -9.899 -14.257 1.00 66.44 193 THR A N 1
ATOM 1590 C CA . THR A 1 193 ? 24.494 -10.287 -13.768 1.00 66.44 193 THR A CA 1
ATOM 1591 C C . THR A 1 193 ? 24.432 -10.965 -12.399 1.00 66.44 193 THR A C 1
ATOM 1593 O O . THR A 1 193 ? 25.414 -11.562 -11.973 1.00 66.44 193 THR A O 1
ATOM 1596 N N . GLU A 1 194 ? 23.287 -10.883 -11.712 1.00 71.06 194 GLU A N 1
ATOM 1597 C CA . GLU A 1 194 ? 23.077 -11.473 -10.387 1.00 71.06 194 GLU A CA 1
ATOM 1598 C C . GLU A 1 194 ? 23.157 -13.003 -10.443 1.00 71.06 194 GLU A C 1
ATOM 1600 O O . GLU A 1 194 ? 22.517 -13.652 -11.281 1.00 71.06 194 GLU A O 1
ATOM 1605 N N . SER A 1 195 ? 23.926 -13.585 -9.521 1.00 78.00 195 SER A N 1
ATOM 1606 C CA . SER A 1 195 ? 24.013 -15.038 -9.380 1.00 78.00 195 SER A CA 1
ATOM 1607 C C . SER A 1 195 ? 22.747 -15.610 -8.724 1.00 78.00 195 SER A C 1
ATOM 1609 O O . SER A 1 195 ? 22.097 -14.963 -7.900 1.00 78.00 195 SER A O 1
ATOM 1611 N N . LEU A 1 196 ? 22.397 -16.864 -9.040 1.00 77.44 196 LEU A N 1
ATOM 1612 C CA . LEU A 1 196 ? 21.247 -17.544 -8.420 1.00 77.44 196 LEU A CA 1
ATOM 1613 C C . LEU A 1 196 ? 21.374 -17.623 -6.889 1.00 77.44 196 LEU A C 1
ATOM 1615 O O . LEU A 1 196 ? 20.374 -17.570 -6.174 1.00 77.44 196 LEU A O 1
ATOM 1619 N N . GLU A 1 197 ? 22.596 -17.778 -6.382 1.00 80.75 197 GLU A N 1
ATOM 1620 C CA . GLU A 1 197 ? 22.851 -17.865 -4.947 1.00 80.75 197 GLU A CA 1
ATOM 1621 C C . GLU A 1 197 ? 22.617 -16.523 -4.245 1.00 80.75 197 GLU A C 1
ATOM 1623 O O . GLU A 1 197 ? 21.990 -16.478 -3.187 1.00 80.75 197 GLU A O 1
ATOM 1628 N N . GLU A 1 198 ? 23.043 -15.424 -4.862 1.00 83.00 198 GLU A N 1
ATOM 1629 C CA . GLU A 1 198 ? 22.797 -14.071 -4.367 1.00 83.00 198 GLU A CA 1
ATOM 1630 C C . GLU A 1 198 ? 21.301 -13.744 -4.322 1.00 83.00 198 GLU A C 1
ATOM 1632 O O . GLU A 1 198 ? 20.807 -13.260 -3.303 1.00 83.00 198 GLU A O 1
ATOM 1637 N N . LEU A 1 199 ? 20.547 -14.123 -5.358 1.00 80.81 199 LEU A N 1
ATOM 1638 C CA . LEU A 1 199 ? 19.088 -13.979 -5.382 1.00 80.81 199 LEU A CA 1
ATOM 1639 C C . LEU A 1 199 ? 18.405 -14.720 -4.229 1.00 80.81 199 LEU A C 1
ATOM 1641 O O . LEU A 1 199 ? 17.549 -14.146 -3.556 1.00 80.81 199 LEU A O 1
ATOM 1645 N N . LYS A 1 200 ? 18.814 -15.966 -3.960 1.00 82.25 200 LYS A N 1
ATOM 1646 C CA . LYS A 1 200 ? 18.294 -16.755 -2.831 1.00 82.25 200 LYS A CA 1
ATOM 1647 C C . LYS A 1 200 ? 18.647 -16.132 -1.480 1.00 82.25 200 LYS A C 1
ATOM 1649 O O . LYS A 1 200 ? 17.830 -16.155 -0.560 1.00 82.25 200 LYS A O 1
ATOM 1654 N N . ARG A 1 201 ? 19.855 -15.576 -1.337 1.00 85.75 201 ARG A N 1
ATOM 1655 C CA . ARG A 1 201 ? 20.270 -14.867 -0.113 1.00 85.75 201 ARG A CA 1
ATOM 1656 C C . ARG A 1 201 ? 19.417 -13.618 0.115 1.00 85.75 201 ARG A C 1
ATOM 1658 O O . ARG A 1 201 ? 18.938 -13.421 1.228 1.00 85.75 201 ARG A O 1
ATOM 1665 N N . LEU A 1 202 ? 19.187 -12.819 -0.927 1.00 83.62 202 LEU A N 1
ATOM 1666 C CA . LEU A 1 202 ? 18.338 -11.625 -0.864 1.00 83.62 202 LEU A CA 1
ATOM 1667 C C . LEU A 1 202 ? 16.891 -11.978 -0.511 1.00 83.62 202 LEU A C 1
ATOM 1669 O O . LEU A 1 202 ? 16.325 -11.376 0.394 1.00 83.62 202 LEU A O 1
ATOM 1673 N N . GLU A 1 203 ? 16.326 -13.003 -1.148 1.00 82.94 203 GLU A N 1
ATOM 1674 C CA . GLU A 1 203 ? 14.983 -13.503 -0.839 1.00 82.94 203 GLU A CA 1
ATOM 1675 C C . GLU A 1 203 ? 14.850 -13.938 0.627 1.00 82.94 203 GLU A C 1
ATOM 1677 O O . GLU A 1 203 ? 13.899 -13.550 1.305 1.00 82.94 203 GLU A O 1
ATOM 1682 N N . ASN A 1 204 ? 15.828 -14.680 1.152 1.00 86.06 204 ASN A N 1
ATOM 1683 C CA . ASN A 1 204 ? 15.833 -15.079 2.559 1.00 86.06 204 ASN A CA 1
ATOM 1684 C C . ASN A 1 204 ? 15.930 -13.879 3.514 1.00 86.06 204 ASN A C 1
ATOM 1686 O O . ASN A 1 204 ? 15.266 -13.870 4.552 1.00 86.06 204 ASN A O 1
ATOM 1690 N N . ASN A 1 205 ? 16.740 -12.870 3.185 1.00 87.19 205 ASN A N 1
ATOM 1691 C CA . ASN A 1 205 ? 16.868 -11.656 3.994 1.00 87.19 205 ASN A CA 1
ATOM 1692 C C . ASN A 1 205 ? 15.572 -10.843 4.002 1.00 87.19 205 ASN A C 1
ATOM 1694 O O . ASN A 1 205 ? 15.104 -10.441 5.069 1.00 87.19 205 ASN A O 1
ATOM 1698 N N . ASP A 1 206 ? 14.969 -10.643 2.832 1.00 82.44 206 ASP A N 1
ATOM 1699 C CA . ASP A 1 206 ? 13.706 -9.925 2.703 1.00 82.44 206 ASP A CA 1
ATOM 1700 C C . ASP A 1 206 ? 12.579 -10.673 3.444 1.00 82.44 206 ASP A C 1
ATOM 1702 O O . ASP A 1 206 ? 11.779 -10.046 4.142 1.00 82.44 206 ASP A O 1
ATOM 1706 N N . LYS A 1 207 ? 12.556 -12.014 3.382 1.00 83.25 207 LYS A N 1
ATOM 1707 C CA . LYS A 1 207 ? 11.599 -12.847 4.127 1.00 83.25 207 LYS A CA 1
ATOM 1708 C C . LYS A 1 207 ? 11.741 -12.670 5.638 1.00 83.25 207 LYS A C 1
ATOM 1710 O O . LYS A 1 207 ? 10.744 -12.407 6.306 1.00 83.25 207 LYS A O 1
ATOM 1715 N N . ARG A 1 208 ? 12.966 -12.737 6.172 1.00 86.50 208 ARG A N 1
ATOM 1716 C CA . ARG A 1 208 ? 13.235 -12.488 7.603 1.00 86.50 208 ARG A CA 1
ATOM 1717 C C . ARG A 1 208 ? 12.811 -11.084 8.025 1.00 86.50 208 ARG A C 1
ATOM 1719 O O . ARG A 1 208 ? 12.232 -10.903 9.093 1.00 86.50 208 ARG A O 1
ATOM 1726 N N . ARG A 1 209 ? 13.078 -10.083 7.183 1.00 84.31 209 ARG A N 1
ATOM 1727 C CA . ARG A 1 209 ? 12.658 -8.700 7.433 1.00 84.31 209 ARG A CA 1
ATOM 1728 C C . ARG A 1 209 ? 11.135 -8.582 7.486 1.00 84.31 209 ARG A C 1
ATOM 1730 O O . ARG A 1 209 ? 10.621 -7.905 8.371 1.00 84.31 209 ARG A O 1
ATOM 1737 N N . LEU A 1 210 ? 10.418 -9.233 6.571 1.00 80.81 210 LEU A N 1
ATOM 1738 C CA . LEU A 1 210 ? 8.957 -9.238 6.585 1.00 80.81 210 LEU A CA 1
ATOM 1739 C C . LEU A 1 210 ? 8.411 -9.951 7.828 1.00 80.81 210 LEU A C 1
ATOM 1741 O O . LEU A 1 210 ? 7.511 -9.427 8.474 1.00 80.81 210 LEU A O 1
ATOM 1745 N N . GLU A 1 211 ? 8.971 -11.105 8.192 1.00 84.81 211 GLU A N 1
ATOM 1746 C CA . GLU A 1 211 ? 8.601 -11.831 9.414 1.00 84.81 211 GLU A CA 1
ATOM 1747 C C . GLU A 1 211 ? 8.755 -10.945 10.656 1.00 84.81 211 GLU A C 1
ATOM 1749 O O . GLU A 1 211 ? 7.833 -10.880 11.469 1.00 84.81 211 GLU A O 1
ATOM 1754 N N . TYR A 1 212 ? 9.857 -10.194 10.745 1.00 86.81 212 TYR A N 1
ATOM 1755 C CA . TYR A 1 212 ? 10.085 -9.216 11.808 1.00 86.81 212 TYR A CA 1
ATOM 1756 C C . TYR A 1 212 ? 9.041 -8.085 11.816 1.00 86.81 212 TYR A C 1
ATOM 1758 O O . TYR A 1 212 ? 8.495 -7.747 12.867 1.00 86.81 212 TYR A O 1
ATOM 1766 N N . ILE A 1 213 ? 8.720 -7.509 10.651 1.00 83.88 213 ILE A N 1
ATOM 1767 C CA . ILE A 1 213 ? 7.694 -6.455 10.534 1.00 83.88 213 ILE A CA 1
ATOM 1768 C C . ILE A 1 213 ? 6.326 -6.984 10.980 1.00 83.88 213 ILE A C 1
ATOM 1770 O O . ILE A 1 213 ? 5.610 -6.313 11.725 1.00 83.88 213 ILE A O 1
ATOM 1774 N N . ILE A 1 214 ? 5.979 -8.203 10.564 1.00 83.12 214 ILE A N 1
ATOM 1775 C CA . ILE A 1 214 ? 4.729 -8.864 10.936 1.00 83.12 214 ILE A CA 1
ATOM 1776 C C . ILE A 1 214 ? 4.676 -9.103 12.443 1.00 83.12 214 ILE A C 1
ATOM 1778 O O . ILE A 1 214 ? 3.663 -8.781 13.064 1.00 83.12 214 ILE A O 1
ATOM 1782 N N . SER A 1 215 ? 5.733 -9.660 13.042 1.00 86.75 215 SER A N 1
ATOM 1783 C CA . SER A 1 215 ? 5.762 -9.916 14.484 1.00 86.75 215 SER A CA 1
ATOM 1784 C C . SER A 1 215 ? 5.647 -8.622 15.281 1.00 86.75 215 SER A C 1
ATOM 1786 O O . SER A 1 215 ? 4.835 -8.555 16.201 1.00 86.75 215 SER A O 1
ATOM 1788 N N . TYR A 1 216 ? 6.378 -7.580 14.875 1.00 87.94 216 TYR A N 1
ATOM 1789 C CA . TYR A 1 216 ? 6.326 -6.269 15.516 1.00 87.94 216 TYR A CA 1
ATOM 1790 C C . TYR A 1 216 ? 4.923 -5.653 15.446 1.00 87.94 216 TYR A C 1
ATOM 1792 O O . TYR A 1 216 ? 4.384 -5.218 16.460 1.00 87.94 216 TYR A O 1
ATOM 1800 N N . ARG A 1 217 ? 4.276 -5.680 14.271 1.00 86.94 217 ARG A N 1
ATOM 1801 C CA . ARG A 1 217 ? 2.904 -5.170 14.106 1.00 86.94 217 ARG A CA 1
ATOM 1802 C C . ARG A 1 217 ? 1.911 -5.920 14.992 1.00 86.94 217 ARG A C 1
ATOM 1804 O O . ARG A 1 217 ? 1.081 -5.286 15.632 1.00 86.94 217 ARG A O 1
ATOM 1811 N N . LYS A 1 218 ? 1.992 -7.255 15.044 1.00 86.44 218 LYS A N 1
ATOM 1812 C CA . LYS A 1 218 ? 1.115 -8.074 15.899 1.00 86.44 218 LYS A CA 1
ATOM 1813 C C . LYS A 1 218 ? 1.282 -7.729 17.373 1.00 86.44 218 LYS A C 1
ATOM 1815 O O . LYS A 1 218 ? 0.282 -7.589 18.068 1.00 86.44 218 LYS A O 1
ATOM 1820 N N . GLN A 1 219 ? 2.527 -7.581 17.817 1.00 90.44 219 GLN A N 1
ATOM 1821 C CA . GLN A 1 219 ? 2.836 -7.174 19.179 1.00 90.44 219 GLN A CA 1
ATOM 1822 C C . GLN A 1 219 ? 2.237 -5.795 19.480 1.00 90.44 219 GLN A C 1
ATOM 1824 O O . GLN A 1 219 ? 1.458 -5.673 20.420 1.00 90.44 219 GLN A O 1
ATOM 1829 N N . ARG A 1 220 ? 2.498 -4.787 18.636 1.00 91.19 220 ARG A N 1
ATOM 1830 C CA . ARG A 1 220 ? 2.012 -3.419 18.872 1.00 91.19 220 ARG A CA 1
ATOM 1831 C C . ARG A 1 220 ? 0.486 -3.309 18.836 1.00 91.19 220 ARG A C 1
ATOM 1833 O O . ARG A 1 220 ? -0.092 -2.561 19.614 1.00 91.19 220 ARG A O 1
ATOM 1840 N N . LEU A 1 221 ? -0.185 -4.067 17.967 1.00 89.62 221 LEU A N 1
ATOM 1841 C CA . LEU A 1 221 ? -1.650 -4.149 17.969 1.00 89.62 221 LEU A CA 1
ATOM 1842 C C . LEU A 1 221 ? -2.197 -4.760 19.267 1.00 89.62 221 LEU A C 1
ATOM 1844 O O . LEU A 1 221 ? -3.286 -4.379 19.682 1.00 89.62 221 LEU A O 1
ATOM 1848 N N . GLY A 1 222 ? -1.478 -5.703 19.883 1.00 89.19 222 GLY A N 1
ATOM 1849 C CA . GLY A 1 222 ? -1.803 -6.221 21.214 1.00 89.19 222 GLY A CA 1
ATOM 1850 C C . GLY A 1 222 ? -1.651 -5.143 22.283 1.00 89.19 222 GLY A C 1
ATOM 1851 O O . GLY A 1 222 ? -2.622 -4.833 22.962 1.00 89.19 222 GLY A O 1
ATOM 1852 N N . GLU A 1 223 ? -0.484 -4.495 22.322 1.00 91.94 223 GLU A N 1
ATOM 1853 C CA . GLU A 1 223 ? -0.178 -3.414 23.271 1.00 91.94 223 GLU A CA 1
ATOM 1854 C C . GLU A 1 223 ? -1.214 -2.280 23.214 1.00 91.94 223 GLU A C 1
ATOM 1856 O O . GLU A 1 223 ? -1.665 -1.820 24.252 1.00 91.94 223 GLU A O 1
ATOM 1861 N N . ILE A 1 224 ? -1.672 -1.868 22.025 1.00 92.38 224 ILE A N 1
ATOM 1862 C CA . ILE A 1 224 ? -2.720 -0.835 21.897 1.00 92.38 224 ILE A CA 1
ATOM 1863 C C . ILE A 1 224 ? -4.032 -1.256 22.564 1.00 92.38 224 ILE A C 1
ATOM 1865 O O . ILE A 1 224 ? -4.713 -0.415 23.144 1.00 92.38 224 ILE A O 1
ATOM 1869 N N . ILE A 1 225 ? -4.426 -2.524 22.435 1.00 91.25 225 ILE A N 1
ATOM 1870 C CA . ILE A 1 225 ? -5.664 -3.019 23.047 1.00 91.25 225 ILE A CA 1
ATOM 1871 C C . ILE A 1 225 ? -5.522 -3.040 24.564 1.00 91.25 225 ILE A C 1
ATOM 1873 O O . ILE A 1 225 ? -6.455 -2.627 25.248 1.00 91.25 225 ILE A O 1
ATOM 1877 N N . ASP A 1 226 ? -4.367 -3.474 25.062 1.00 91.06 226 ASP A N 1
ATOM 1878 C CA . ASP A 1 226 ? -4.081 -3.517 26.493 1.00 91.06 226 ASP A CA 1
ATOM 1879 C C . ASP A 1 226 ? -4.064 -2.086 27.070 1.00 91.06 226 ASP A C 1
ATOM 1881 O O . ASP A 1 226 ? -4.817 -1.791 27.996 1.00 91.06 226 ASP A O 1
ATOM 1885 N N . GLU A 1 227 ? -3.353 -1.153 26.426 1.00 92.88 227 GLU A N 1
ATOM 1886 C CA . GLU A 1 227 ? -3.322 0.270 26.799 1.00 92.88 227 GLU A CA 1
ATOM 1887 C C . GLU A 1 227 ? -4.722 0.912 26.790 1.00 92.88 227 GLU A C 1
ATOM 1889 O O . GLU A 1 227 ? -5.060 1.669 27.696 1.00 92.88 227 GLU A O 1
ATOM 1894 N N . LEU A 1 228 ? -5.555 0.622 25.780 1.00 89.94 228 LEU A N 1
ATOM 1895 C CA . LEU A 1 228 ? -6.935 1.118 25.743 1.00 89.94 228 LEU A CA 1
ATOM 1896 C C . LEU A 1 228 ? -7.777 0.495 26.858 1.00 89.94 228 LEU A C 1
ATOM 1898 O O . LEU A 1 228 ? -8.569 1.198 27.470 1.00 89.94 228 LEU A O 1
ATOM 1902 N N . SER A 1 229 ? -7.617 -0.795 27.150 1.00 87.56 229 SER A N 1
ATOM 1903 C CA . SER A 1 229 ? -8.388 -1.444 28.215 1.00 87.56 229 SER A CA 1
ATOM 1904 C C . SER A 1 229 ? -8.072 -0.925 29.615 1.00 87.56 229 SER A C 1
ATOM 1906 O O . SER A 1 229 ? -8.914 -1.027 30.502 1.00 87.56 229 SER A O 1
ATOM 1908 N N . GLU A 1 230 ? -6.891 -0.339 29.800 1.00 89.50 230 GLU A N 1
ATOM 1909 C CA . GLU A 1 230 ? -6.471 0.305 31.044 1.00 89.50 230 GLU A CA 1
ATOM 1910 C C . GLU A 1 230 ? -6.889 1.787 31.120 1.00 89.50 230 GLU A C 1
ATOM 1912 O O . GLU A 1 230 ? -6.759 2.405 32.179 1.00 89.50 230 GLU A O 1
ATOM 1917 N N . GLU A 1 231 ? -7.416 2.384 30.037 1.00 87.94 231 GLU A N 1
ATOM 1918 C CA . GLU A 1 231 ? -7.913 3.763 30.075 1.00 87.94 231 GLU A CA 1
ATOM 1919 C C . GLU A 1 231 ? -9.113 3.874 31.025 1.00 87.94 231 GLU A C 1
ATOM 1921 O O . GLU A 1 231 ? -10.143 3.218 30.863 1.00 87.94 231 GLU A O 1
ATOM 1926 N N . VAL A 1 232 ? -8.999 4.772 31.999 1.00 86.31 232 VAL A N 1
ATOM 1927 C CA . VAL A 1 232 ? -10.047 5.069 32.980 1.00 86.31 232 VAL A CA 1
ATOM 1928 C C . VAL A 1 232 ? -10.921 6.215 32.480 1.00 86.31 232 VAL A C 1
ATOM 1930 O O . VAL A 1 232 ? -10.426 7.167 31.867 1.00 86.31 232 VAL A O 1
ATOM 1933 N N . VAL A 1 233 ? -12.226 6.160 32.757 1.00 78.19 233 VAL A N 1
ATOM 1934 C CA . VAL A 1 233 ? -13.119 7.301 32.518 1.00 78.19 233 VAL A CA 1
ATOM 1935 C C . VAL A 1 233 ? -12.742 8.436 33.482 1.00 78.19 233 VAL A C 1
ATOM 1937 O O . VAL A 1 233 ? -12.834 8.244 34.690 1.00 78.19 233 VAL A O 1
ATOM 1940 N N . PRO A 1 234 ? -12.328 9.625 33.005 1.00 70.25 234 PRO A N 1
ATOM 1941 C CA . PRO A 1 234 ? -12.027 10.731 33.906 1.00 70.25 234 PRO A CA 1
ATOM 1942 C C . PRO A 1 234 ? -13.296 11.171 34.650 1.00 70.25 234 PRO A C 1
ATOM 1944 O O . PRO A 1 234 ? -14.321 11.431 34.014 1.00 70.25 234 PRO A O 1
ATOM 1947 N N . ASP A 1 235 ? -13.194 11.337 35.973 1.00 60.50 235 ASP A N 1
ATOM 1948 C CA . ASP A 1 235 ? -14.287 11.636 36.927 1.00 60.50 235 ASP A CA 1
ATOM 1949 C C . ASP A 1 235 ? -15.132 12.896 36.617 1.00 60.50 235 ASP A C 1
ATOM 1951 O O . ASP A 1 235 ? -16.104 13.199 37.307 1.00 60.50 235 ASP A O 1
ATOM 1955 N N . ASN A 1 236 ? -14.804 13.649 35.564 1.00 52.34 236 ASN A N 1
ATOM 1956 C CA . ASN A 1 236 ? -15.435 14.923 35.216 1.00 52.34 236 ASN A CA 1
ATOM 1957 C C . ASN A 1 236 ? -16.526 14.852 34.134 1.00 52.34 236 ASN A C 1
ATOM 1959 O O . ASN A 1 236 ? -17.070 15.895 33.764 1.00 52.34 236 ASN A O 1
ATOM 1963 N N . VAL A 1 237 ? -16.922 13.670 33.651 1.00 51.47 237 VAL A N 1
ATOM 1964 C CA . VAL A 1 237 ? -18.157 13.538 32.853 1.00 51.47 237 VAL A CA 1
ATOM 1965 C C . VAL A 1 237 ? -19.299 13.141 33.781 1.00 51.47 237 VAL A C 1
ATOM 1967 O O . VAL A 1 237 ? -19.757 12.004 33.813 1.00 51.47 237 VAL A O 1
ATOM 1970 N N . SER A 1 238 ? -19.758 14.120 34.562 1.00 42.94 238 SER A N 1
ATOM 1971 C CA . SER A 1 238 ? -20.984 14.026 35.349 1.00 42.94 238 SER A CA 1
ATOM 1972 C C . SER A 1 238 ? -22.174 13.885 34.392 1.00 42.94 238 SER A C 1
ATOM 1974 O O . SER A 1 238 ? -22.776 14.865 33.942 1.00 42.94 238 SER A O 1
ATOM 1976 N N . ILE A 1 239 ? -22.493 12.645 34.022 1.00 43.22 239 ILE A N 1
ATOM 1977 C CA . ILE A 1 239 ? -23.773 12.313 33.413 1.00 43.22 239 ILE A CA 1
ATOM 1978 C C . ILE A 1 239 ? -24.812 12.559 34.502 1.00 43.22 239 ILE A C 1
ATOM 1980 O O . ILE A 1 239 ? -24.871 11.859 35.510 1.00 43.22 239 ILE A O 1
ATOM 1984 N N . LYS A 1 240 ? -25.644 13.579 34.293 1.00 41.41 240 LYS A N 1
ATOM 1985 C CA . LYS A 1 240 ? -26.918 13.737 34.993 1.00 41.41 240 LYS A CA 1
ATOM 1986 C C . LYS A 1 240 ? -27.813 12.532 34.671 1.00 41.41 240 LYS A C 1
ATOM 1988 O O . LYS A 1 240 ? -28.699 12.636 33.830 1.00 41.41 240 LYS A O 1
ATOM 1993 N N . SER A 1 241 ? -27.610 11.399 35.328 1.00 40.19 241 SER A N 1
ATOM 1994 C CA . SER A 1 241 ? -28.634 10.368 35.465 1.00 40.19 241 SER A CA 1
ATOM 1995 C C . SER A 1 241 ? -29.101 10.410 36.910 1.00 40.19 241 SER A C 1
ATOM 1997 O O . SER A 1 241 ? -28.458 9.882 37.813 1.00 40.19 241 SER A O 1
ATOM 1999 N N . GLY A 1 242 ? -30.203 11.122 37.139 1.00 38.47 242 GLY A N 1
ATOM 2000 C CA . GLY A 1 242 ? -30.885 11.083 38.419 1.00 38.47 242 GLY A CA 1
ATOM 2001 C C . GLY A 1 242 ? -31.516 9.714 38.605 1.00 38.47 242 GLY A C 1
ATOM 2002 O O . GLY A 1 242 ? -32.520 9.428 37.969 1.00 38.47 242 GLY A O 1
ATOM 2003 N N . TYR A 1 243 ? -30.930 8.897 39.472 1.00 36.00 243 TYR A N 1
ATOM 2004 C CA . TYR A 1 243 ? -31.646 7.904 40.261 1.00 36.00 243 TYR A CA 1
ATOM 2005 C C . TYR A 1 243 ? -30.845 7.655 41.536 1.00 36.00 243 TYR A C 1
ATOM 2007 O O . TYR A 1 243 ? -29.777 7.050 41.523 1.00 36.00 243 TYR A O 1
ATOM 2015 N N . SER A 1 244 ? -31.359 8.180 42.642 1.00 41.44 244 SER A N 1
ATOM 2016 C CA . SER A 1 244 ? -30.900 7.842 43.981 1.00 41.44 244 SER A CA 1
ATOM 2017 C C . SER A 1 244 ? -31.455 6.472 44.347 1.00 41.44 244 SER A C 1
ATOM 2019 O O . SER A 1 244 ? -32.670 6.285 44.317 1.00 41.44 244 SER A O 1
ATOM 2021 N N . SER A 1 245 ? -30.596 5.547 44.761 1.00 37.88 245 SER A N 1
ATOM 2022 C CA . SER A 1 245 ? -30.927 4.542 45.774 1.00 37.88 245 SER A CA 1
ATOM 2023 C C . SER A 1 245 ? -29.644 4.048 46.433 1.00 37.88 245 SER A C 1
ATOM 2025 O O . SER A 1 245 ? -28.670 3.698 45.779 1.00 37.88 245 SER A O 1
ATOM 2027 N N . SER A 1 246 ? -29.673 4.114 47.756 1.00 39.88 246 SER A N 1
ATOM 2028 C CA . SER A 1 246 ? -28.661 3.728 48.728 1.00 39.88 246 SER A CA 1
ATOM 2029 C C . SER A 1 246 ? -28.359 2.232 48.723 1.00 39.88 246 SER A C 1
ATOM 2031 O O . SER A 1 246 ? -29.308 1.454 48.757 1.00 39.88 246 SER A O 1
ATOM 2033 N N . SER A 1 247 ? -27.082 1.859 48.844 1.00 38.25 247 SER A N 1
ATOM 2034 C CA . SER A 1 247 ? -26.534 1.132 50.008 1.00 38.25 247 SER A CA 1
ATOM 2035 C C . SER A 1 247 ? -25.123 0.602 49.728 1.00 38.25 247 SER A C 1
ATOM 2037 O O . SER A 1 247 ? -24.885 -0.002 48.689 1.00 38.25 247 SER A O 1
ATOM 2039 N N . ASP A 1 248 ? -24.270 0.772 50.735 1.00 35.31 248 ASP A N 1
ATOM 2040 C CA . ASP A 1 248 ? -23.104 -0.036 51.102 1.00 35.31 248 ASP A CA 1
ATOM 2041 C C . ASP A 1 248 ? -21.810 0.011 50.272 1.00 35.31 248 ASP A C 1
ATOM 2043 O O . ASP A 1 248 ? -21.730 -0.253 49.078 1.00 35.31 248 ASP A O 1
ATOM 2047 N N . ALA A 1 249 ? -20.752 0.347 51.012 1.00 45.53 249 ALA A N 1
ATOM 2048 C CA . ALA A 1 249 ? -19.367 0.418 50.597 1.00 45.53 249 ALA A CA 1
ATOM 2049 C C . ALA A 1 249 ? -18.789 -0.971 50.303 1.00 45.53 249 ALA A C 1
ATOM 2051 O O . ALA A 1 249 ? -18.935 -1.883 51.114 1.00 45.53 249 ALA A O 1
ATOM 2052 N N . THR A 1 250 ? -18.052 -1.100 49.1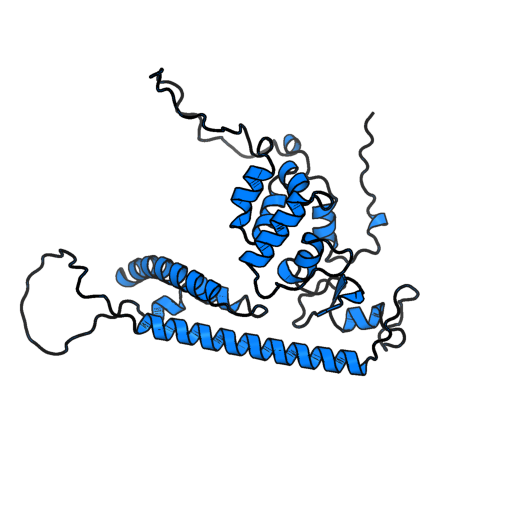98 1.00 40.88 250 THR A N 1
ATOM 2053 C CA . THR A 1 250 ? -16.674 -1.634 49.126 1.00 40.88 250 THR A CA 1
ATOM 2054 C C . THR A 1 250 ? -16.226 -1.726 47.660 1.00 40.88 250 THR A C 1
ATOM 2056 O O . THR A 1 250 ? -16.990 -2.121 46.789 1.00 40.88 250 THR A O 1
ATOM 2059 N N . SER A 1 251 ? -14.959 -1.377 47.415 1.00 43.91 251 SER A N 1
ATOM 2060 C CA . SER A 1 251 ? -14.271 -1.177 46.125 1.00 43.91 251 SER A CA 1
ATOM 2061 C C . SER A 1 251 ? -14.519 0.184 45.458 1.00 43.91 251 SER A C 1
ATOM 2063 O O . SER A 1 251 ? -15.585 0.468 44.923 1.00 43.91 251 SER A O 1
ATOM 2065 N N . GLU A 1 252 ? -13.492 1.038 45.480 1.00 47.62 252 GLU A N 1
ATOM 2066 C CA . GLU A 1 252 ? -13.320 2.115 44.503 1.00 47.62 252 GLU A CA 1
ATOM 2067 C C . GLU A 1 252 ? -13.149 1.449 43.130 1.00 47.62 252 GLU A C 1
ATOM 2069 O O . GLU A 1 252 ? -12.045 1.138 42.685 1.00 47.62 252 GLU A O 1
ATOM 2074 N N . GLY A 1 253 ? -14.275 1.093 42.513 1.00 54.34 253 GLY A N 1
ATOM 2075 C CA . GLY A 1 253 ? -14.321 0.489 41.194 1.00 54.34 253 GLY A CA 1
ATOM 2076 C C . GLY A 1 253 ? -13.936 1.535 40.164 1.00 54.34 253 GLY A C 1
ATOM 2077 O O . GLY A 1 253 ? -14.768 2.337 39.748 1.00 54.34 253 GLY A O 1
ATOM 2078 N N . VAL A 1 254 ? -12.669 1.533 39.765 1.00 64.19 254 VAL A N 1
ATOM 2079 C CA . VAL A 1 254 ? -12.190 2.285 38.607 1.00 64.19 254 VAL A CA 1
ATOM 2080 C C . VAL A 1 254 ? -12.983 1.805 37.389 1.00 64.19 254 VAL A C 1
ATOM 2082 O O . VAL A 1 254 ? -12.788 0.686 36.916 1.00 64.19 254 VAL A O 1
ATOM 2085 N N . SER A 1 255 ? -13.924 2.626 36.917 1.00 75.25 255 SER A N 1
ATOM 2086 C CA . SER A 1 255 ? -14.719 2.305 35.733 1.00 75.25 255 SER A CA 1
ATOM 2087 C C . SER A 1 255 ? -13.825 2.427 34.502 1.00 75.25 255 SER A C 1
ATOM 2089 O O . SER A 1 255 ? -13.433 3.530 34.100 1.00 75.25 255 SER A O 1
ATOM 2091 N N . LEU A 1 256 ? -13.453 1.278 33.942 1.00 81.50 256 LEU A N 1
ATOM 2092 C CA . LEU A 1 256 ? -12.676 1.207 32.713 1.00 81.50 256 LEU A CA 1
ATOM 2093 C C . LEU A 1 256 ? -13.512 1.748 31.556 1.00 81.50 256 LEU A C 1
ATOM 2095 O O . LEU A 1 256 ? -14.704 1.469 31.434 1.00 81.50 256 LEU A O 1
ATOM 2099 N N . LYS A 1 257 ? -12.870 2.533 30.696 1.00 86.44 257 LYS A N 1
ATOM 2100 C CA . LYS A 1 257 ? -13.513 3.192 29.560 1.00 86.44 257 LYS A CA 1
ATOM 2101 C C . LYS A 1 257 ? -13.890 2.215 28.448 1.00 86.44 257 LYS A C 1
ATOM 2103 O O . LYS A 1 257 ? -14.831 2.491 27.711 1.00 86.44 257 LYS A O 1
ATOM 2108 N N . TYR A 1 258 ? -13.165 1.103 28.314 1.00 88.69 258 TYR A N 1
ATOM 2109 C CA . TYR A 1 258 ? -13.395 0.132 27.248 1.00 88.69 258 TYR A CA 1
ATOM 2110 C C . TYR A 1 258 ? -13.350 -1.314 27.746 1.00 88.69 258 TYR A C 1
ATOM 2112 O O . TYR A 1 258 ? -12.443 -1.699 28.481 1.00 88.69 258 TYR A O 1
ATOM 2120 N N . ASP A 1 259 ? -14.267 -2.146 27.249 1.00 87.81 259 ASP A N 1
ATOM 2121 C CA . ASP A 1 259 ? -14.196 -3.606 27.367 1.00 87.81 259 ASP A CA 1
ATOM 2122 C C . ASP A 1 259 ? -13.231 -4.205 26.307 1.00 87.81 259 ASP A C 1
ATOM 2124 O O . ASP A 1 259 ? -13.493 -4.089 25.096 1.00 87.81 259 ASP A O 1
ATOM 2128 N N . PRO A 1 260 ? -12.149 -4.908 26.717 1.00 87.19 260 PRO A N 1
ATOM 2129 C CA . PRO A 1 260 ? -11.226 -5.584 25.800 1.00 87.19 260 PRO A CA 1
ATOM 2130 C C . PRO A 1 260 ? -11.907 -6.545 24.815 1.00 87.19 260 PRO A C 1
ATOM 2132 O O . PRO A 1 260 ? -11.442 -6.715 23.680 1.00 87.19 260 PRO A O 1
ATOM 2135 N N . PHE A 1 261 ? -12.993 -7.207 25.224 1.00 87.81 261 PHE A N 1
ATOM 2136 C CA . PHE A 1 261 ? -13.699 -8.171 24.384 1.00 87.81 261 PHE A CA 1
ATOM 2137 C C . PHE A 1 261 ? -14.419 -7.491 23.218 1.00 87.81 261 PHE A C 1
ATOM 2139 O O . PHE A 1 261 ? -14.397 -8.005 22.095 1.00 87.81 261 PHE A O 1
ATOM 2146 N N . ILE A 1 262 ? -15.008 -6.317 23.455 1.00 88.31 262 ILE A N 1
ATOM 2147 C CA . ILE A 1 262 ? -15.654 -5.516 22.411 1.00 88.31 262 ILE A CA 1
ATOM 2148 C C . ILE A 1 262 ? -14.593 -4.897 21.494 1.00 88.31 262 ILE A C 1
ATOM 2150 O O . ILE A 1 262 ? -14.728 -4.991 20.272 1.00 88.31 262 ILE A O 1
ATOM 2154 N N . LEU A 1 263 ? -13.493 -4.368 22.047 1.00 89.31 263 LEU A N 1
ATOM 2155 C CA . LEU A 1 263 ? -12.393 -3.794 21.258 1.00 89.31 263 LEU A CA 1
ATOM 2156 C C . LEU A 1 263 ? -11.817 -4.784 20.233 1.00 89.31 263 LEU A C 1
ATOM 2158 O O . LEU A 1 263 ? -11.585 -4.428 19.076 1.00 89.31 263 LEU A O 1
ATOM 2162 N N . ARG A 1 264 ? -11.640 -6.056 20.612 1.00 88.75 264 ARG A N 1
ATOM 2163 C CA . ARG A 1 264 ? -11.132 -7.104 19.702 1.00 88.75 264 ARG A CA 1
ATOM 2164 C C . ARG A 1 264 ? -12.100 -7.460 18.570 1.00 88.75 264 ARG A C 1
ATOM 2166 O O . ARG A 1 264 ? -11.679 -8.053 17.575 1.00 88.75 264 ARG A O 1
ATOM 2173 N N . LYS A 1 265 ? -13.380 -7.101 18.694 1.00 89.50 265 LYS A N 1
ATOM 2174 C CA . LYS A 1 265 ? -14.401 -7.296 17.654 1.00 89.50 265 LYS A CA 1
ATOM 2175 C C . LYS A 1 265 ? -14.527 -6.109 16.699 1.00 89.50 265 LYS A C 1
ATOM 2177 O O . LYS A 1 265 ? -15.215 -6.239 15.685 1.00 89.50 265 LYS A O 1
ATOM 2182 N N . CYS A 1 266 ? -13.871 -4.982 16.981 1.00 88.94 266 CYS A N 1
ATOM 2183 C CA . CYS A 1 266 ? -13.914 -3.809 16.118 1.00 88.94 266 CYS A CA 1
ATOM 2184 C C . CYS A 1 266 ? -13.413 -4.148 14.695 1.00 88.94 266 CYS A C 1
ATOM 2186 O O . CYS A 1 266 ? -12.312 -4.692 14.531 1.00 88.94 266 CYS A O 1
ATOM 2188 N N . PRO A 1 267 ? -14.186 -3.833 13.635 1.00 89.44 267 PRO A N 1
ATOM 2189 C CA . PRO A 1 267 ? -13.796 -4.105 12.254 1.00 89.44 267 PRO A CA 1
ATOM 2190 C C . PRO A 1 267 ? -12.434 -3.529 11.867 1.00 89.44 267 PRO A C 1
ATOM 2192 O O . PRO A 1 267 ? -11.712 -4.155 11.087 1.00 89.44 267 PRO A O 1
ATOM 2195 N N . SER A 1 268 ? -12.073 -2.354 12.385 1.00 88.31 268 SER A N 1
ATOM 2196 C CA . SER A 1 268 ? -10.772 -1.737 12.129 1.00 88.31 268 SER A CA 1
ATOM 2197 C C . SER A 1 268 ? -9.634 -2.564 12.717 1.00 88.31 268 SER A C 1
ATOM 2199 O O . SER A 1 268 ? -8.677 -2.829 11.995 1.00 88.31 268 SER A O 1
ATOM 2201 N N . TYR A 1 269 ? -9.776 -3.083 13.944 1.00 87.06 269 TYR A N 1
ATOM 2202 C CA . TYR A 1 269 ? -8.792 -4.000 14.531 1.00 87.06 269 TYR A CA 1
ATOM 2203 C C . TYR A 1 269 ? -8.566 -5.213 13.624 1.00 87.06 269 TYR A C 1
ATOM 2205 O O . TYR A 1 269 ? -7.437 -5.499 13.236 1.00 87.06 269 TYR A O 1
ATOM 2213 N N . LEU A 1 270 ? -9.646 -5.872 13.188 1.00 84.25 270 LEU A N 1
ATOM 2214 C CA . LEU A 1 270 ? -9.585 -7.046 12.307 1.00 84.25 270 LEU A CA 1
ATOM 2215 C C . LEU A 1 270 ? -9.005 -6.735 10.917 1.00 84.25 270 LEU A C 1
ATOM 2217 O O . LEU A 1 270 ? -8.351 -7.585 10.308 1.00 84.25 270 LEU A O 1
ATOM 2221 N N . LYS A 1 271 ? -9.240 -5.531 10.388 1.00 83.38 271 LYS A N 1
ATOM 2222 C CA . LYS A 1 271 ? -8.679 -5.090 9.103 1.00 83.38 271 LYS A CA 1
ATOM 2223 C C . LYS A 1 271 ? -7.174 -4.859 9.181 1.00 83.38 271 LYS A C 1
ATOM 2225 O O . LYS A 1 271 ? -6.500 -5.167 8.201 1.00 83.38 271 LYS A O 1
ATOM 2230 N N . GLU A 1 272 ? -6.643 -4.386 10.306 1.00 83.00 272 GLU A N 1
ATOM 2231 C CA . GLU A 1 272 ? -5.200 -4.142 10.458 1.00 83.00 272 GLU A CA 1
ATOM 2232 C C . GLU A 1 272 ? -4.354 -5.412 10.311 1.00 83.00 272 GLU A C 1
ATOM 2234 O O . GLU A 1 272 ? -3.236 -5.361 9.791 1.00 83.00 272 GLU A O 1
ATOM 2239 N N . TRP A 1 273 ? -4.924 -6.577 10.631 1.00 69.12 273 TRP A N 1
ATOM 2240 C CA . TRP A 1 273 ? -4.303 -7.881 10.379 1.00 69.12 273 TRP A CA 1
ATOM 2241 C C . TRP A 1 273 ? -4.096 -8.196 8.891 1.00 69.12 273 TRP A C 1
ATOM 2243 O O . TRP A 1 273 ? -3.388 -9.148 8.567 1.00 69.12 273 TRP A O 1
ATOM 2253 N N . LYS A 1 274 ? -4.696 -7.427 7.972 1.00 70.25 274 LYS A N 1
ATOM 2254 C CA . LYS A 1 274 ? -4.560 -7.613 6.518 1.00 70.25 274 LYS A CA 1
ATOM 2255 C C . LYS A 1 274 ? -3.406 -6.810 5.905 1.00 70.25 274 LYS A C 1
ATOM 2257 O O . LYS A 1 274 ? -3.058 -7.080 4.757 1.00 70.25 274 LYS A O 1
ATOM 2262 N N . TYR A 1 275 ? -2.802 -5.868 6.636 1.00 69.75 275 TYR A N 1
ATOM 2263 C CA . TYR A 1 275 ? -1.688 -5.019 6.175 1.00 69.75 275 TYR A CA 1
ATOM 2264 C C . TYR A 1 275 ? -0.329 -5.521 6.686 1.00 69.75 275 TYR A C 1
ATOM 2266 O O . TYR A 1 275 ? 0.445 -4.786 7.296 1.00 69.75 275 TYR A O 1
ATOM 2274 N N . LEU A 1 276 ? -0.052 -6.809 6.471 1.00 64.25 276 LEU A N 1
ATOM 2275 C CA . LEU A 1 276 ? 1.133 -7.491 7.010 1.00 64.25 276 LEU A CA 1
ATOM 2276 C C . LEU A 1 276 ? 2.453 -7.062 6.355 1.00 64.25 276 LEU A C 1
ATOM 2278 O O . LEU A 1 276 ? 3.520 -7.288 6.914 1.00 64.25 276 LEU A O 1
ATOM 2282 N N . ASP A 1 277 ? 2.389 -6.448 5.179 1.00 65.69 277 ASP A N 1
ATOM 2283 C CA . ASP A 1 277 ? 3.539 -6.047 4.371 1.00 65.69 277 ASP A CA 1
ATOM 2284 C C . ASP A 1 277 ? 4.008 -4.609 4.615 1.00 65.69 277 ASP A C 1
ATOM 2286 O O . ASP A 1 277 ? 4.975 -4.169 3.992 1.00 65.69 277 ASP A O 1
ATOM 2290 N N . ARG A 1 278 ? 3.365 -3.878 5.534 1.00 72.75 278 ARG A N 1
ATOM 2291 C CA . ARG A 1 278 ? 3.698 -2.483 5.842 1.00 72.75 278 ARG A CA 1
ATOM 2292 C C . ARG A 1 278 ? 4.093 -2.315 7.311 1.00 72.75 278 ARG A C 1
ATOM 2294 O O . ARG A 1 278 ? 3.418 -2.865 8.190 1.00 72.75 278 ARG A O 1
ATOM 2301 N N . PRO A 1 279 ? 5.149 -1.533 7.605 1.00 74.44 279 PRO A N 1
ATOM 2302 C CA . PRO A 1 279 ? 5.463 -1.166 8.979 1.00 74.44 279 PRO A CA 1
ATOM 2303 C C . PRO A 1 279 ? 4.281 -0.418 9.600 1.00 74.44 279 PRO A C 1
ATOM 2305 O O . PRO A 1 279 ? 3.550 0.296 8.914 1.00 74.44 279 PRO A O 1
ATOM 2308 N N . PHE A 1 280 ? 4.067 -0.626 10.895 1.00 82.12 280 PHE A N 1
ATOM 2309 C CA . PHE A 1 280 ? 3.001 0.032 11.640 1.00 82.12 280 PHE A CA 1
ATOM 2310 C C . PHE A 1 280 ? 3.545 1.322 12.243 1.00 82.12 280 PHE A C 1
ATOM 2312 O O . PHE A 1 280 ? 4.411 1.282 13.115 1.00 82.12 280 PHE A O 1
ATOM 2319 N N . THR A 1 281 ? 3.117 2.461 11.701 1.00 82.19 281 THR A N 1
ATOM 2320 C CA . THR A 1 281 ? 3.662 3.773 12.069 1.00 82.19 281 THR A CA 1
ATOM 2321 C C . THR A 1 281 ? 2.887 4.404 13.227 1.00 82.19 281 THR A C 1
ATOM 2323 O O . THR A 1 281 ? 1.736 4.056 13.482 1.00 82.19 281 THR A O 1
ATOM 2326 N N . SER A 1 282 ? 3.476 5.403 13.896 1.00 84.31 282 SER A N 1
ATOM 2327 C CA . SER A 1 282 ? 2.786 6.183 14.939 1.00 84.31 282 SER A CA 1
ATOM 2328 C C . SER A 1 282 ? 1.515 6.867 14.417 1.00 84.31 282 SER A C 1
ATOM 2330 O O . SER A 1 282 ? 0.514 6.977 15.123 1.00 84.31 282 SER A O 1
ATOM 2332 N N . ARG A 1 283 ? 1.518 7.287 13.147 1.00 81.56 283 ARG A N 1
ATOM 2333 C CA . ARG A 1 283 ? 0.334 7.833 12.477 1.00 81.56 283 ARG A CA 1
ATOM 2334 C C . ARG A 1 283 ? -0.767 6.785 12.330 1.00 81.56 283 ARG A C 1
ATOM 2336 O O . ARG A 1 283 ? -1.936 7.114 12.545 1.00 81.56 283 ARG A O 1
ATOM 2343 N N . ASP A 1 284 ? -0.409 5.560 11.950 1.00 83.00 284 ASP A N 1
ATOM 2344 C CA . ASP A 1 284 ? -1.364 4.454 11.820 1.00 83.00 284 ASP A CA 1
ATOM 2345 C C . ASP A 1 284 ? -1.976 4.114 13.172 1.00 83.00 284 ASP A C 1
ATOM 2347 O O . ASP A 1 284 ? -3.186 3.936 13.261 1.00 83.00 284 ASP A O 1
ATOM 2351 N N . GLU A 1 285 ? -1.171 4.132 14.233 1.00 89.12 285 GLU A N 1
ATOM 2352 C CA . GLU A 1 285 ? -1.645 3.961 15.602 1.00 89.12 285 GLU A CA 1
ATOM 2353 C C . GLU A 1 285 ? -2.668 5.039 15.994 1.00 89.12 285 GLU A C 1
ATOM 2355 O O . GLU A 1 285 ? -3.769 4.707 16.434 1.00 89.12 285 GLU A O 1
ATOM 2360 N N . VAL A 1 286 ? -2.374 6.325 15.773 1.00 88.62 286 VAL A N 1
ATOM 2361 C CA . VAL A 1 286 ? -3.322 7.414 16.083 1.00 88.62 286 VAL A CA 1
ATOM 2362 C C . VAL A 1 286 ? -4.618 7.274 15.278 1.00 88.62 286 VAL A C 1
ATOM 2364 O O . VAL A 1 286 ? -5.712 7.458 15.819 1.00 88.62 286 VAL A O 1
ATOM 2367 N N . LYS A 1 287 ? -4.522 6.942 13.983 1.00 88.12 287 LYS A N 1
ATOM 2368 C CA . LYS A 1 287 ? -5.697 6.686 13.134 1.00 88.12 287 LYS A CA 1
ATOM 2369 C C . LYS A 1 287 ? -6.500 5.490 13.647 1.00 88.12 287 LYS A C 1
ATOM 2371 O O . LYS A 1 287 ? -7.727 5.570 13.687 1.00 88.12 287 LYS A O 1
ATOM 2376 N N . LEU A 1 288 ? -5.824 4.405 14.022 1.00 90.56 288 LEU A N 1
ATOM 2377 C CA . LEU A 1 288 ? -6.448 3.193 14.533 1.00 90.56 288 LEU A CA 1
ATOM 2378 C C . LEU A 1 288 ? -7.186 3.484 15.835 1.00 90.56 288 LEU A C 1
ATOM 2380 O O . LEU A 1 288 ? -8.372 3.190 15.907 1.00 90.56 288 LEU A O 1
ATOM 2384 N N . ARG A 1 289 ? -6.545 4.136 16.811 1.00 92.19 289 ARG A N 1
ATOM 2385 C CA . ARG A 1 289 ? -7.175 4.506 18.089 1.00 92.19 289 ARG A CA 1
ATOM 2386 C C . ARG A 1 289 ? -8.460 5.303 17.892 1.00 92.19 289 ARG A C 1
ATOM 2388 O O . ARG A 1 289 ? -9.484 4.955 18.464 1.00 92.19 289 ARG A O 1
ATOM 2395 N N . ARG A 1 290 ? -8.440 6.316 17.018 1.00 91.50 290 ARG A N 1
ATOM 2396 C CA . ARG A 1 290 ? -9.641 7.112 16.697 1.00 91.50 290 ARG A CA 1
ATOM 2397 C C . ARG A 1 290 ? -10.761 6.269 16.087 1.00 91.50 290 ARG A C 1
ATOM 2399 O O . ARG A 1 290 ? -11.926 6.484 16.402 1.00 91.50 290 ARG A O 1
ATOM 2406 N N . LYS A 1 291 ? -10.422 5.329 15.199 1.00 92.12 291 LYS A N 1
ATOM 2407 C CA . LYS A 1 291 ? -11.413 4.419 14.607 1.00 92.12 291 LYS A CA 1
ATOM 2408 C C . LYS A 1 291 ? -11.951 3.425 15.629 1.00 92.12 291 LYS A C 1
ATOM 2410 O O . LYS A 1 291 ? -13.146 3.166 15.611 1.00 92.12 291 LYS A O 1
ATOM 2415 N N . LEU A 1 292 ? -11.092 2.892 16.497 1.00 92.44 292 LEU A N 1
ATOM 2416 C CA . LEU A 1 292 ? -11.491 1.969 17.555 1.00 92.44 292 LEU A CA 1
ATOM 2417 C C . LEU A 1 292 ? -12.436 2.641 18.544 1.00 92.44 292 LEU A C 1
ATOM 2419 O O . LEU A 1 292 ? -13.459 2.048 18.841 1.00 92.44 292 LEU A O 1
ATOM 2423 N N . ASP A 1 293 ? -12.151 3.871 18.974 1.00 91.31 293 ASP A N 1
ATOM 2424 C CA . ASP A 1 293 ? -13.046 4.642 19.847 1.00 91.31 293 ASP A CA 1
ATOM 2425 C C . ASP A 1 293 ? -14.433 4.828 19.204 1.00 91.31 293 ASP A C 1
ATOM 2427 O O . ASP A 1 293 ? -15.457 4.487 19.794 1.00 91.31 293 ASP A O 1
ATOM 2431 N N . TYR A 1 294 ? -14.472 5.257 17.938 1.00 92.19 294 TYR A N 1
ATOM 2432 C CA . TYR A 1 294 ? -15.726 5.409 17.197 1.00 92.19 294 TYR A CA 1
ATOM 2433 C C . TYR A 1 294 ? -16.496 4.085 17.025 1.00 92.19 294 TYR A C 1
ATOM 2435 O O . TYR A 1 294 ? -17.703 4.030 17.256 1.00 92.19 294 TYR A O 1
ATOM 2443 N N . GLU A 1 295 ? -15.818 3.009 16.614 1.00 91.75 295 GLU A N 1
ATOM 2444 C CA . GLU A 1 295 ? -16.435 1.692 16.409 1.00 91.75 295 GLU A CA 1
ATOM 2445 C C . GLU A 1 295 ? -16.890 1.061 17.730 1.00 91.75 295 GLU A C 1
ATOM 2447 O O . GLU A 1 295 ? -17.956 0.446 17.777 1.00 91.75 295 GLU A O 1
ATOM 2452 N N . TYR A 1 296 ? -16.126 1.251 18.806 1.00 92.31 296 TYR A N 1
ATOM 2453 C CA . TYR A 1 296 ? -16.467 0.779 20.141 1.00 92.31 296 TYR A CA 1
ATOM 2454 C C . TYR A 1 296 ? -17.763 1.423 20.630 1.00 92.31 296 TYR A C 1
ATOM 2456 O O . TYR A 1 296 ? -18.683 0.702 20.999 1.00 92.31 296 TYR A O 1
ATOM 2464 N N . GLN A 1 297 ? -17.899 2.751 20.535 1.00 89.81 297 GLN A N 1
ATOM 2465 C CA . GLN A 1 297 ? -19.121 3.465 20.944 1.00 89.81 297 GLN A CA 1
ATOM 2466 C C . GLN A 1 297 ? -20.379 2.988 20.197 1.00 89.81 297 GLN A C 1
ATOM 2468 O O . GLN A 1 297 ? -21.498 3.101 20.705 1.00 89.81 297 GLN A O 1
ATOM 2473 N N . ILE A 1 298 ? -20.221 2.477 18.972 1.00 89.56 298 ILE A N 1
ATOM 2474 C CA . ILE A 1 298 ? -21.312 1.860 18.211 1.00 89.56 298 ILE A CA 1
ATOM 2475 C C . ILE A 1 298 ? -21.603 0.457 18.750 1.00 89.56 298 ILE A C 1
ATOM 2477 O O . ILE A 1 298 ? -22.760 0.130 19.011 1.00 89.56 298 ILE A O 1
ATOM 2481 N N . LEU A 1 299 ? -20.571 -0.374 18.915 1.00 88.88 299 LEU A N 1
ATOM 2482 C CA . LEU A 1 299 ? -20.717 -1.767 19.341 1.00 88.88 299 LEU A CA 1
ATOM 2483 C C . LEU A 1 299 ? -21.196 -1.899 20.788 1.00 88.88 299 LEU A C 1
ATOM 2485 O O . LEU A 1 299 ? -22.049 -2.739 21.057 1.00 88.88 299 LEU A O 1
ATOM 2489 N N . GLU A 1 300 ? -20.714 -1.062 21.699 1.00 88.06 300 GLU A N 1
ATOM 2490 C CA . GLU A 1 300 ? -21.132 -1.034 23.101 1.00 88.06 300 GLU A CA 1
ATOM 2491 C C . GLU A 1 300 ? -22.650 -0.863 23.221 1.00 88.06 300 GLU A C 1
ATOM 2493 O O . GLU A 1 300 ? -23.302 -1.624 23.924 1.00 88.06 300 GLU A O 1
ATOM 2498 N N . LYS A 1 301 ? -23.263 0.030 22.433 1.00 86.12 301 LYS A N 1
ATOM 2499 C CA . LYS A 1 301 ? -24.729 0.195 22.414 1.00 86.12 301 LYS A CA 1
ATOM 2500 C C . LYS A 1 301 ? -25.466 -1.077 21.998 1.00 86.12 301 LYS A C 1
ATOM 2502 O O . LYS A 1 301 ? -26.554 -1.344 22.504 1.00 86.12 301 LYS A O 1
ATOM 2507 N N . HIS A 1 302 ? -24.894 -1.850 21.077 1.00 82.00 302 HIS A N 1
ATOM 2508 C CA . HIS A 1 302 ? -25.479 -3.112 20.632 1.00 82.00 302 HIS A CA 1
ATOM 2509 C C . HIS A 1 302 ? -25.343 -4.220 21.683 1.00 82.00 302 HIS A C 1
ATOM 2511 O O . HIS A 1 302 ? -26.293 -4.976 21.876 1.00 82.00 302 HIS A O 1
ATOM 2517 N N . TYR A 1 303 ? -24.201 -4.306 22.371 1.00 77.81 303 TYR A N 1
ATOM 2518 C CA . TYR A 1 303 ? -23.945 -5.344 23.375 1.00 77.81 303 TYR A CA 1
ATOM 2519 C C . TYR A 1 303 ? -24.542 -5.031 24.754 1.00 77.81 303 TYR A C 1
ATOM 2521 O O . TYR A 1 303 ? -24.927 -5.963 25.445 1.00 77.81 303 TYR A O 1
ATOM 2529 N N . SER A 1 304 ? -24.705 -3.760 25.126 1.00 68.81 304 SER A N 1
ATOM 2530 C CA . SER A 1 304 ? -25.352 -3.347 26.385 1.00 68.81 304 SER A CA 1
ATOM 2531 C C . SER A 1 304 ? -26.887 -3.393 26.338 1.00 68.81 304 SER A C 1
ATOM 2533 O O . SER A 1 304 ? -27.536 -3.168 27.354 1.00 68.81 304 SER A O 1
ATOM 2535 N N . SER A 1 305 ? -27.475 -3.647 25.162 1.00 58.41 305 SER A N 1
ATOM 2536 C CA . SER A 1 305 ? -28.933 -3.747 24.956 1.00 58.41 305 SER A CA 1
ATOM 2537 C C . SER A 1 305 ? -29.439 -5.195 24.833 1.00 58.41 305 SER A C 1
ATOM 2539 O O . SER A 1 305 ? -30.606 -5.394 24.493 1.00 58.41 305 SER A O 1
ATOM 2541 N N . SER A 1 306 ? -28.569 -6.191 25.041 1.00 47.22 306 SER A N 1
ATOM 2542 C CA . SER A 1 306 ? -28.873 -7.633 24.983 1.00 47.22 306 SER A CA 1
ATOM 2543 C C . SER A 1 306 ? -28.687 -8.271 26.352 1.00 47.22 306 SER A C 1
ATOM 2545 O O . SER A 1 306 ? -29.490 -9.170 26.680 1.00 47.22 306 SER A O 1
#

Organism: NCBI:txid94023